Protein AF-A0A957RSV0-F1 (afdb_monomer)

Mean predicted aligned error: 3.85 Å

Foldseek 3Di:
DDDQDDQPAADDLVCLVVPQPPSVVVCVVVVDQKDKDKDADCVRRYPVVSNVVSQLVQFFWQDWWAFPRIIITMTGSDFKDLDDDDDDPQKDQDQDDQAVQKTWGIKGWPQQEDAQAQPRTPVRGDKIKMKTKMFRQDADQFFKDKWKFWADPVGTFWTWDDDCRWDCNVVTPNPDDHSMIGIGMIMITGDSPDDFDKTWMWIFIATPVRHTTGDTDTGGIHTHD

Secondary structure (DSSP, 8-state):
---PPP--S---TTHIIIIIHHHHHHHHHTT-SEEEEEE---TTTSTT-HHHHHHHHHS-EEEEE-BTT-EEEEEES--EESSPPPPPTTEEEEEEEEETTEEEEEEEES--EE-S--TTBSSSS-EEEEEEEEEE-S---S--EEEEEEEETTEEEEEEPP-TTBHHHHS-GGGPPTT-EEEEEEEEEEPTTPPSEEEEEEEEEE-TTS-EEEEEEEEEEEEE-

Structure (mmCIF, N/CA/C/O backbone):
data_AF-A0A957RSV0-F1
#
_entry.id   AF-A0A957RSV0-F1
#
loop_
_atom_site.group_PDB
_atom_site.id
_atom_site.type_symbol
_atom_site.label_atom_id
_atom_site.label_alt_id
_atom_site.label_comp_id
_atom_site.label_asym_id
_atom_site.label_entity_id
_atom_site.label_seq_id
_atom_site.pdbx_PDB_ins_code
_atom_site.Cartn_x
_atom_site.Cartn_y
_atom_site.Cartn_z
_atom_site.occupancy
_atom_site.B_iso_or_equiv
_atom_site.auth_seq_id
_atom_site.auth_comp_id
_atom_site.auth_asym_id
_atom_site.auth_atom_id
_atom_site.pdbx_PDB_model_num
ATOM 1 N N . THR A 1 1 ? 14.470 -22.653 -10.093 1.00 54.06 1 THR A N 1
ATOM 2 C CA . THR A 1 1 ? 14.002 -21.257 -10.150 1.00 54.06 1 THR A CA 1
ATOM 3 C C . THR A 1 1 ? 14.235 -20.742 -11.546 1.00 54.06 1 THR A C 1
ATOM 5 O O . THR A 1 1 ? 15.359 -20.906 -12.015 1.00 54.06 1 THR A O 1
ATOM 8 N N . PRO A 1 2 ? 13.217 -20.226 -12.246 1.00 63.44 2 PRO A N 1
ATOM 9 C CA . PRO A 1 2 ? 13.448 -19.580 -13.530 1.00 63.44 2 PRO A CA 1
ATOM 10 C C . PRO A 1 2 ? 14.375 -18.371 -13.332 1.00 63.44 2 PRO A C 1
ATOM 12 O O . PRO A 1 2 ? 14.223 -17.613 -12.376 1.00 63.44 2 PRO A O 1
ATOM 15 N N . LEU A 1 3 ? 15.386 -18.253 -14.191 1.00 64.19 3 LEU A N 1
ATOM 16 C CA . LEU A 1 3 ? 16.264 -17.089 -14.257 1.00 64.19 3 LEU A CA 1
ATOM 17 C C . LEU A 1 3 ? 15.720 -16.183 -15.362 1.00 64.19 3 LEU A C 1
ATOM 19 O O . LEU A 1 3 ? 15.717 -16.582 -16.526 1.00 64.19 3 LEU A O 1
ATOM 23 N N . TYR A 1 4 ? 15.273 -14.984 -15.002 1.00 75.06 4 TYR A N 1
ATOM 24 C CA . TYR A 1 4 ? 14.870 -13.961 -15.965 1.00 75.06 4 TYR A CA 1
ATOM 25 C C . TYR A 1 4 ? 16.051 -13.018 -16.177 1.00 75.06 4 TYR A C 1
ATOM 27 O O . TYR A 1 4 ? 16.603 -12.481 -15.216 1.00 75.06 4 TYR A O 1
ATOM 35 N N . PHE A 1 5 ? 16.497 -12.886 -17.425 1.00 66.19 5 PHE A N 1
ATOM 36 C CA . PHE A 1 5 ? 17.656 -12.061 -17.754 1.00 66.19 5 PHE A CA 1
ATOM 37 C C . PHE A 1 5 ? 17.308 -10.566 -17.684 1.00 66.19 5 PHE A C 1
ATOM 39 O O . PHE A 1 5 ? 16.191 -10.189 -18.040 1.00 66.19 5 PHE A O 1
ATOM 46 N N . PRO A 1 6 ? 18.251 -9.715 -17.239 1.00 71.25 6 PRO A N 1
ATOM 47 C CA . PRO A 1 6 ? 18.052 -8.272 -17.192 1.00 71.25 6 PRO A CA 1
ATOM 48 C C . PRO A 1 6 ? 18.008 -7.660 -18.599 1.00 71.25 6 PRO A C 1
ATOM 50 O O . PRO A 1 6 ? 18.424 -8.278 -19.582 1.00 71.25 6 PRO A O 1
ATOM 53 N N . PHE A 1 7 ? 17.564 -6.407 -18.678 1.00 79.38 7 PHE A N 1
ATOM 54 C CA . PHE A 1 7 ? 17.580 -5.618 -19.909 1.00 79.38 7 PHE A CA 1
ATOM 55 C C . PHE A 1 7 ? 19.035 -5.328 -20.313 1.00 79.38 7 PHE A C 1
ATOM 57 O O . PHE A 1 7 ? 19.768 -4.651 -19.598 1.00 79.38 7 PHE A O 1
ATOM 64 N N . GLY A 1 8 ? 19.486 -5.921 -21.421 1.00 70.12 8 GLY A N 1
ATOM 65 C CA . GLY A 1 8 ? 20.904 -5.954 -21.808 1.00 70.12 8 GLY A CA 1
ATOM 66 C C . GLY A 1 8 ? 21.435 -4.705 -22.524 1.00 70.12 8 GLY A C 1
ATOM 67 O O . GLY A 1 8 ? 22.588 -4.716 -22.952 1.00 70.12 8 GLY A O 1
ATOM 68 N N . GLY A 1 9 ? 20.623 -3.659 -22.691 1.00 83.94 9 GLY A N 1
ATOM 69 C CA . GLY A 1 9 ? 20.978 -2.437 -23.417 1.00 83.94 9 GLY A CA 1
ATOM 70 C C . GLY A 1 9 ? 20.081 -1.256 -23.046 1.00 83.94 9 GLY A C 1
ATOM 71 O O . GLY A 1 9 ? 19.199 -1.393 -22.200 1.00 83.94 9 GLY A O 1
ATOM 72 N N . THR A 1 10 ? 20.323 -0.104 -23.677 1.00 91.94 10 THR A N 1
ATOM 73 C CA . THR A 1 10 ? 19.486 1.094 -23.519 1.00 91.94 10 THR A CA 1
ATOM 74 C C . THR A 1 10 ? 18.059 0.806 -23.979 1.00 91.94 10 THR A C 1
ATOM 76 O O . THR A 1 10 ? 17.872 0.279 -25.073 1.00 91.94 10 THR A O 1
ATOM 79 N N . LEU A 1 11 ? 17.076 1.177 -23.163 1.00 93.38 11 LEU A N 1
ATOM 80 C CA . LEU A 1 11 ? 15.659 0.991 -23.447 1.00 93.38 11 LEU A CA 1
ATOM 81 C C . LEU A 1 11 ? 15.064 2.223 -24.128 1.00 93.38 11 LEU A C 1
ATOM 83 O O . LEU A 1 11 ? 15.250 3.355 -23.674 1.00 93.38 11 LEU A O 1
ATOM 87 N N . GLN A 1 12 ? 14.316 1.984 -25.200 1.00 94.62 12 GLN A N 1
ATOM 88 C CA . GLN A 1 12 ? 13.460 2.964 -25.858 1.00 94.62 12 GLN A CA 1
ATOM 89 C C . GLN A 1 12 ? 11.980 2.656 -25.578 1.00 94.62 12 GLN A C 1
ATOM 91 O O . GLN A 1 12 ? 11.636 1.517 -25.254 1.00 94.62 12 GLN A O 1
ATOM 96 N N . PRO A 1 13 ? 11.070 3.641 -25.686 1.00 94.81 13 PRO A N 1
ATOM 97 C CA . PRO A 1 13 ? 9.645 3.424 -25.430 1.00 94.81 13 PRO A CA 1
ATOM 98 C C . PRO A 1 13 ? 9.026 2.259 -26.220 1.00 94.81 13 PRO A C 1
ATOM 100 O O . PRO A 1 13 ? 8.177 1.542 -25.693 1.00 94.81 13 PRO A O 1
ATOM 103 N N . GLU A 1 14 ? 9.458 2.038 -27.462 1.00 95.19 14 GLU A N 1
ATOM 104 C CA . GLU A 1 14 ? 9.008 0.933 -28.314 1.00 95.19 14 GLU A CA 1
ATOM 105 C C . GLU A 1 14 ? 9.413 -0.461 -27.807 1.00 95.19 14 GLU A C 1
ATOM 107 O O . GLU A 1 14 ? 8.774 -1.448 -28.174 1.00 95.19 14 GLU A O 1
ATOM 112 N N . ASP A 1 15 ? 10.417 -0.555 -26.931 1.00 93.69 15 ASP A N 1
ATOM 113 C CA . ASP A 1 15 ? 10.916 -1.823 -26.3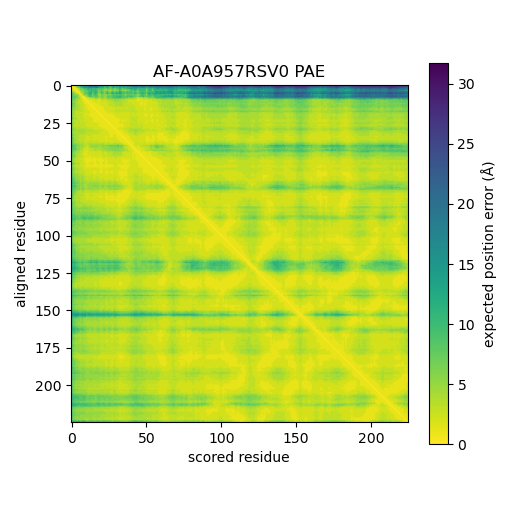91 1.00 93.69 15 ASP A CA 1
ATOM 114 C C . ASP A 1 15 ? 10.015 -2.401 -25.288 1.00 93.69 15 ASP A C 1
ATOM 116 O O . ASP A 1 15 ? 10.224 -3.536 -24.847 1.00 93.69 15 ASP A O 1
ATOM 120 N N . ALA A 1 16 ? 9.012 -1.648 -24.823 1.00 93.81 16 ALA A N 1
ATOM 121 C CA . ALA A 1 16 ? 8.187 -2.023 -23.677 1.00 93.81 16 ALA A CA 1
ATOM 122 C C . ALA A 1 16 ? 7.555 -3.421 -23.836 1.00 93.81 16 AL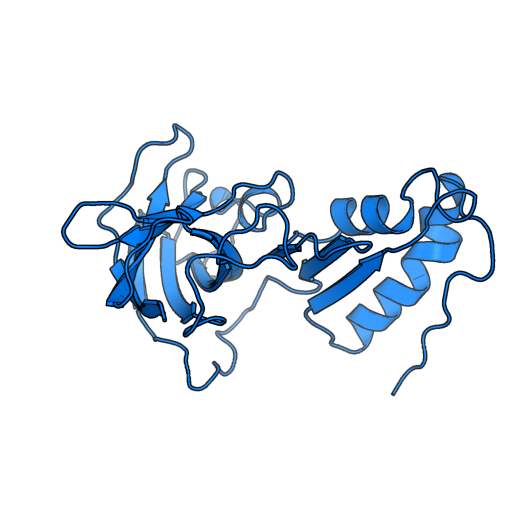A A C 1
ATOM 124 O O . ALA A 1 16 ? 7.691 -4.281 -22.965 1.00 93.81 16 ALA A O 1
ATOM 125 N N . GLU A 1 17 ? 6.939 -3.697 -24.984 1.00 94.75 17 GLU A N 1
ATOM 126 C CA . GLU A 1 17 ? 6.251 -4.973 -25.212 1.00 94.75 17 GLU A CA 1
ATOM 127 C C . GLU A 1 17 ? 7.201 -6.112 -25.599 1.00 94.75 17 GLU A C 1
ATOM 129 O O . GLU A 1 17 ? 7.007 -7.258 -25.199 1.00 94.75 17 GLU A O 1
ATOM 134 N N . SER A 1 18 ? 8.250 -5.829 -26.376 1.00 92.19 18 SER A N 1
ATOM 135 C CA . SER A 1 18 ? 9.152 -6.872 -26.881 1.00 92.19 18 SER A CA 1
ATOM 136 C C . SER A 1 18 ? 10.280 -7.242 -25.921 1.00 92.19 18 SER A C 1
ATOM 138 O O . SER A 1 18 ? 10.817 -8.344 -26.023 1.00 92.19 18 SER A O 1
ATOM 140 N N . VAL A 1 19 ? 10.660 -6.339 -25.013 1.00 91.69 19 VAL A N 1
ATOM 141 C CA . VAL A 1 19 ? 11.825 -6.497 -24.126 1.00 91.69 19 VAL A CA 1
ATOM 142 C C . VAL A 1 19 ? 11.423 -6.484 -22.654 1.00 91.69 19 VAL A C 1
ATOM 144 O O . VAL A 1 19 ? 11.893 -7.335 -21.898 1.00 91.69 19 VAL A O 1
ATOM 147 N N . VAL A 1 20 ? 10.555 -5.556 -22.235 1.00 93.19 20 VAL A N 1
ATOM 148 C CA . VAL A 1 20 ? 10.195 -5.388 -20.815 1.00 93.19 20 VAL A CA 1
ATOM 149 C C . VAL A 1 20 ? 9.129 -6.387 -20.368 1.00 93.19 20 VAL A C 1
ATOM 151 O O . VAL A 1 20 ? 9.299 -7.035 -19.333 1.00 93.19 20 VAL A O 1
ATOM 154 N N . ALA A 1 21 ? 8.063 -6.559 -21.151 1.00 94.25 21 ALA A N 1
ATOM 155 C CA . ALA A 1 21 ? 6.946 -7.429 -20.790 1.00 94.25 21 ALA A CA 1
ATOM 156 C C . ALA A 1 21 ? 7.336 -8.909 -20.566 1.00 94.25 21 ALA A C 1
ATOM 158 O O . ALA A 1 21 ? 6.958 -9.459 -19.527 1.00 94.25 21 ALA A O 1
ATOM 159 N N . PRO A 1 22 ? 8.111 -9.582 -21.450 1.00 93.44 22 PRO A N 1
ATOM 160 C CA . PRO A 1 22 ? 8.342 -11.025 -21.342 1.00 93.44 22 PRO A CA 1
ATOM 161 C C . PRO A 1 22 ? 8.955 -11.505 -20.012 1.00 93.44 22 PRO A C 1
ATOM 163 O O . PRO A 1 22 ? 8.418 -12.456 -19.437 1.00 93.44 22 PRO A O 1
ATOM 166 N N . PRO A 1 23 ? 10.033 -10.896 -19.468 1.00 93.19 23 PRO A N 1
ATOM 167 C CA . PRO A 1 23 ? 10.567 -11.331 -18.180 1.00 93.19 23 PRO A CA 1
ATOM 168 C C . PRO A 1 23 ? 9.589 -11.086 -17.024 1.00 93.19 23 PRO A C 1
ATOM 170 O O . PRO A 1 23 ? 9.505 -11.924 -16.130 1.00 93.19 23 PRO A O 1
ATOM 173 N N . ILE A 1 24 ? 8.819 -9.992 -17.039 1.00 94.31 24 ILE A N 1
ATOM 174 C CA . ILE A 1 24 ? 7.859 -9.688 -15.966 1.00 94.31 24 ILE A CA 1
ATOM 175 C C . ILE A 1 24 ? 6.681 -10.666 -15.989 1.00 94.31 24 ILE A C 1
ATOM 177 O O . ILE A 1 24 ? 6.315 -11.204 -14.944 1.00 94.31 24 ILE A O 1
ATOM 181 N N . LEU A 1 25 ? 6.124 -10.939 -17.172 1.00 94.06 25 LEU A N 1
ATOM 182 C CA . LEU A 1 25 ? 5.054 -11.925 -17.334 1.00 94.06 25 LEU A CA 1
ATOM 183 C C . LEU A 1 25 ? 5.523 -13.312 -16.900 1.00 94.06 25 LEU A C 1
ATOM 185 O O . LEU A 1 25 ? 4.826 -13.991 -16.152 1.00 94.06 25 LEU A O 1
ATOM 189 N N . GLY A 1 26 ? 6.751 -13.688 -17.260 1.00 93.12 26 GLY A N 1
ATOM 190 C CA . GLY A 1 26 ? 7.352 -14.919 -16.773 1.00 93.12 26 GLY A CA 1
ATOM 191 C C . GLY A 1 26 ? 7.441 -14.970 -15.242 1.00 93.12 26 GLY A C 1
ATOM 192 O O . GLY A 1 26 ? 7.111 -16.001 -14.655 1.00 93.12 26 GLY A O 1
ATOM 193 N N . ILE A 1 27 ? 7.852 -13.883 -14.576 1.00 93.31 27 ILE A N 1
ATOM 194 C CA . ILE A 1 27 ? 7.888 -13.803 -13.102 1.00 93.31 27 ILE A CA 1
ATOM 195 C C . ILE A 1 27 ? 6.485 -14.007 -12.516 1.00 93.31 27 ILE A C 1
ATOM 197 O O . ILE A 1 27 ? 6.330 -14.792 -11.578 1.00 93.31 27 ILE A O 1
ATOM 201 N N . GLN A 1 28 ? 5.462 -13.364 -13.080 1.00 94.19 28 GLN A N 1
ATOM 202 C CA . GLN A 1 28 ? 4.074 -13.550 -12.651 1.00 94.19 28 GLN A CA 1
ATOM 203 C C . GLN A 1 28 ? 3.619 -15.007 -12.827 1.00 94.19 28 GLN A C 1
ATOM 205 O O . GLN A 1 28 ? 3.056 -15.590 -11.902 1.00 94.19 28 GLN A O 1
ATOM 210 N N . GLU A 1 29 ? 3.907 -15.626 -13.974 1.00 94.00 29 GLU A N 1
ATOM 211 C CA . GLU A 1 29 ? 3.585 -17.034 -14.254 1.00 94.00 29 GLU A CA 1
ATOM 212 C C . GLU A 1 29 ? 4.267 -18.006 -13.281 1.00 94.00 29 GLU A C 1
ATOM 214 O O . GLU A 1 29 ? 3.740 -19.084 -13.005 1.00 94.00 29 GLU A O 1
ATOM 219 N N . SER A 1 30 ? 5.412 -17.621 -12.707 1.00 93.31 30 SER A N 1
ATOM 220 C CA . SER A 1 30 ? 6.090 -18.403 -11.664 1.00 93.31 30 SER A CA 1
ATOM 221 C C . SER A 1 30 ? 5.380 -18.376 -10.301 1.00 93.31 30 SER A C 1
ATOM 223 O O . SER A 1 30 ? 5.786 -19.097 -9.389 1.00 93.31 30 SER A O 1
ATOM 225 N N . GLY A 1 31 ? 4.315 -17.577 -10.163 1.00 93.12 31 GLY A N 1
ATOM 226 C CA . GLY A 1 31 ? 3.518 -17.441 -8.944 1.00 93.12 31 GLY A CA 1
ATOM 227 C C . GLY A 1 31 ? 3.983 -16.326 -8.007 1.00 93.12 31 GLY A C 1
ATOM 228 O O . GLY A 1 31 ? 3.542 -16.276 -6.861 1.00 93.12 31 GLY A O 1
ATOM 229 N N . ALA A 1 32 ? 4.873 -15.435 -8.456 1.00 94.56 32 ALA A N 1
ATOM 230 C CA . ALA A 1 32 ? 5.256 -14.272 -7.666 1.00 94.56 32 ALA A CA 1
ATOM 231 C C . ALA A 1 32 ? 4.068 -13.307 -7.530 1.00 94.56 32 ALA A C 1
ATOM 233 O O . ALA A 1 32 ? 3.483 -12.887 -8.523 1.00 94.56 32 ALA A O 1
ATOM 234 N N . GLU A 1 33 ? 3.726 -12.926 -6.299 1.00 95.62 33 GLU A N 1
ATOM 235 C CA . GLU A 1 33 ? 2.608 -12.005 -6.039 1.00 95.62 33 GLU A CA 1
ATOM 236 C C . GLU A 1 33 ? 3.046 -10.539 -5.925 1.00 95.62 33 GLU A C 1
ATOM 238 O O . GLU A 1 33 ? 2.221 -9.626 -6.005 1.00 95.62 33 GLU A O 1
ATOM 243 N N . THR A 1 34 ? 4.344 -10.311 -5.737 1.00 96.38 34 THR A N 1
ATOM 244 C CA . THR A 1 34 ? 4.940 -8.985 -5.586 1.00 96.38 34 THR A CA 1
ATOM 245 C C . THR A 1 34 ? 6.234 -8.915 -6.380 1.00 96.38 34 THR A C 1
ATOM 247 O O . THR A 1 34 ? 7.076 -9.808 -6.282 1.00 96.38 34 THR A O 1
ATOM 250 N N . LEU A 1 35 ? 6.402 -7.830 -7.133 1.00 96.81 35 LEU A N 1
ATOM 251 C CA . LEU A 1 35 ? 7.631 -7.494 -7.836 1.00 96.81 35 LEU A CA 1
ATOM 252 C C . LEU A 1 35 ? 8.213 -6.211 -7.250 1.00 96.81 35 LEU A C 1
ATOM 254 O O . LEU A 1 35 ? 7.524 -5.200 -7.147 1.00 96.81 35 LEU A O 1
ATOM 258 N N . TRP A 1 36 ? 9.493 -6.257 -6.892 1.00 96.25 36 TRP A N 1
ATOM 259 C CA . TRP A 1 36 ? 10.242 -5.096 -6.426 1.00 96.25 36 TRP A CA 1
ATOM 260 C C . TRP A 1 36 ? 11.118 -4.573 -7.555 1.00 96.25 36 TRP A C 1
ATOM 262 O O . TRP A 1 36 ? 12.021 -5.268 -8.023 1.00 96.25 36 TRP A O 1
ATOM 272 N N . LEU A 1 37 ? 10.859 -3.342 -7.982 1.00 95.50 37 LEU A N 1
ATOM 273 C CA . LEU A 1 37 ? 11.700 -2.625 -8.923 1.00 95.50 37 LEU A CA 1
ATOM 274 C C . LEU A 1 37 ? 12.687 -1.755 -8.140 1.00 95.50 37 LEU A C 1
ATOM 276 O O . LEU A 1 37 ? 12.284 -0.824 -7.446 1.00 95.50 37 LEU A O 1
ATOM 280 N N . VAL A 1 38 ? 13.979 -2.056 -8.273 1.00 94.06 38 VAL A N 1
ATOM 281 C CA . VAL A 1 38 ? 15.077 -1.250 -7.722 1.00 94.06 38 VAL A CA 1
ATOM 282 C C . VAL A 1 38 ? 15.732 -0.496 -8.869 1.00 94.06 38 VAL A C 1
ATOM 284 O O . VAL A 1 38 ? 16.244 -1.115 -9.800 1.00 94.06 38 VAL A O 1
ATOM 287 N N . GLN A 1 39 ? 15.734 0.831 -8.808 1.00 92.19 39 GLN A N 1
ATOM 288 C CA . GLN A 1 39 ? 16.310 1.680 -9.847 1.00 92.19 39 GLN A CA 1
ATOM 289 C C . GLN A 1 39 ? 17.438 2.536 -9.286 1.00 92.19 39 GLN A C 1
ATOM 291 O O . GLN A 1 39 ? 17.308 3.153 -8.231 1.00 92.19 39 GLN A O 1
ATOM 296 N N . SER A 1 40 ? 18.543 2.597 -10.021 1.00 91.81 40 SER A N 1
ATOM 297 C CA . SER A 1 40 ? 19.696 3.443 -9.724 1.00 91.81 40 SER A CA 1
ATOM 298 C C . SER A 1 40 ? 20.399 3.785 -11.034 1.00 91.81 40 SER A C 1
ATOM 300 O O . SER A 1 40 ? 20.456 2.926 -11.909 1.00 91.81 40 SER A O 1
ATOM 302 N N . HIS A 1 41 ? 20.934 5.005 -11.157 1.00 89.75 41 HIS A N 1
ATOM 303 C CA . HIS A 1 41 ? 21.743 5.444 -12.307 1.00 89.75 41 HIS A CA 1
ATOM 304 C C . HIS A 1 41 ? 21.109 5.117 -13.677 1.00 89.75 41 HIS A C 1
ATOM 306 O O . HIS A 1 41 ? 21.670 4.356 -14.460 1.00 89.75 41 HIS A O 1
ATOM 312 N N . LEU A 1 42 ? 19.919 5.661 -13.955 1.00 89.12 42 LEU A N 1
ATOM 313 C CA . LEU A 1 42 ? 19.177 5.343 -15.186 1.00 89.12 42 LEU A CA 1
ATOM 314 C C . LEU A 1 42 ? 19.631 6.131 -16.420 1.00 89.12 42 LEU A C 1
ATOM 316 O O . LEU A 1 42 ? 19.280 5.738 -17.530 1.00 89.12 42 LEU A O 1
ATOM 320 N N . ASP A 1 43 ? 20.390 7.210 -16.236 1.00 90.00 43 ASP A N 1
ATOM 321 C CA . ASP A 1 43 ? 20.805 8.101 -17.320 1.00 90.00 43 ASP A CA 1
ATOM 322 C C . ASP A 1 43 ? 21.577 7.334 -18.410 1.00 90.00 43 ASP A C 1
ATOM 324 O O . ASP A 1 43 ? 22.577 6.663 -18.140 1.00 90.00 43 ASP A O 1
ATOM 328 N N . GLY A 1 44 ? 21.101 7.423 -19.652 1.00 89.50 44 GLY A N 1
ATOM 329 C CA . GLY A 1 44 ? 21.639 6.715 -20.816 1.00 89.50 44 GLY A CA 1
ATOM 330 C C . GLY A 1 44 ? 21.277 5.224 -20.899 1.00 89.50 44 GLY A C 1
ATOM 331 O O . GLY A 1 44 ? 21.652 4.558 -21.869 1.00 89.50 44 GLY A O 1
ATOM 332 N N . VAL A 1 45 ? 20.547 4.690 -19.914 1.00 91.19 45 VAL A N 1
ATOM 333 C CA . VAL A 1 45 ? 20.101 3.286 -19.860 1.00 91.19 45 VAL A CA 1
ATOM 334 C C . VAL A 1 45 ? 18.584 3.179 -20.007 1.00 91.19 45 VAL A C 1
ATOM 336 O O . VAL A 1 45 ? 18.112 2.384 -20.811 1.00 91.19 45 VAL A O 1
ATOM 339 N N . ASP A 1 46 ? 17.817 3.973 -19.264 1.00 93.12 46 ASP A N 1
ATOM 340 C CA . ASP A 1 46 ? 16.350 3.976 -19.294 1.00 93.12 46 ASP A CA 1
ATOM 341 C C . ASP A 1 46 ? 15.811 5.398 -19.055 1.00 93.12 46 ASP A C 1
ATOM 343 O O . ASP A 1 46 ? 15.068 5.665 -18.105 1.00 93.12 46 ASP A O 1
ATOM 347 N N . ASP A 1 47 ? 16.220 6.337 -19.916 1.00 94.25 47 ASP A N 1
ATOM 348 C CA . ASP A 1 47 ? 15.864 7.764 -19.815 1.00 94.25 47 ASP A CA 1
ATOM 349 C C . ASP A 1 47 ? 14.343 7.983 -19.815 1.00 94.25 47 ASP A C 1
ATOM 351 O O . ASP A 1 47 ? 13.828 8.881 -19.148 1.00 94.25 47 ASP A O 1
ATOM 355 N N . SER A 1 48 ? 13.613 7.131 -20.541 1.00 95.19 48 SER A N 1
ATOM 356 C CA . SER A 1 48 ? 12.151 7.187 -20.649 1.00 95.19 48 SER A CA 1
ATOM 357 C C . SER A 1 48 ? 11.425 6.432 -19.533 1.00 95.19 48 SER A C 1
ATOM 359 O O . SER A 1 48 ? 10.195 6.383 -19.542 1.00 95.19 48 SER A O 1
ATOM 361 N N . ARG A 1 49 ? 12.153 5.850 -18.568 1.00 95.00 49 ARG A N 1
ATOM 362 C CA . ARG A 1 49 ? 11.592 5.047 -17.469 1.00 95.00 49 ARG A CA 1
ATOM 363 C C . ARG A 1 49 ? 10.675 3.927 -17.977 1.00 95.00 49 ARG A C 1
ATOM 365 O O . ARG A 1 49 ? 9.647 3.654 -17.359 1.00 95.00 49 ARG A O 1
ATOM 372 N N . VAL A 1 50 ? 11.022 3.291 -19.093 1.00 96.19 50 VAL A N 1
ATOM 373 C CA . VAL A 1 50 ? 10.213 2.299 -19.813 1.00 96.19 50 VAL A CA 1
ATOM 374 C C . VAL A 1 50 ? 9.793 1.161 -18.886 1.00 96.19 50 VAL A C 1
ATOM 376 O O . VAL A 1 50 ? 8.624 0.780 -18.879 1.00 96.19 50 VAL A O 1
ATOM 379 N N . VAL A 1 51 ? 10.701 0.668 -18.033 1.00 95.12 51 VAL A N 1
ATOM 380 C CA . VAL A 1 51 ? 10.402 -0.439 -17.107 1.00 95.12 51 VAL A CA 1
ATOM 381 C C . VAL A 1 51 ? 9.366 -0.032 -16.064 1.00 95.12 51 VAL A C 1
ATOM 383 O O . VAL A 1 51 ? 8.353 -0.706 -15.884 1.00 95.12 51 VAL A O 1
ATOM 386 N N . HIS A 1 52 ? 9.613 1.089 -15.382 1.00 95.38 52 HIS A N 1
ATOM 387 C CA . HIS A 1 52 ? 8.711 1.613 -14.358 1.00 95.38 52 HIS A CA 1
ATOM 388 C C . HIS A 1 52 ? 7.353 1.992 -14.962 1.00 95.38 52 HIS A C 1
ATOM 390 O O . HIS A 1 52 ? 6.308 1.688 -14.391 1.00 95.38 52 HIS A O 1
ATOM 396 N N . GLY A 1 53 ? 7.365 2.640 -16.128 1.00 95.94 53 GLY A N 1
ATOM 397 C CA . GLY A 1 53 ? 6.171 3.055 -16.853 1.00 95.94 53 GLY A CA 1
ATOM 398 C C . GLY A 1 53 ? 5.313 1.868 -17.275 1.00 95.94 53 GLY A C 1
ATOM 399 O O . GLY A 1 53 ? 4.106 1.892 -17.048 1.00 95.94 53 GLY A O 1
ATOM 400 N N . TRP A 1 54 ? 5.921 0.815 -17.826 1.00 97.19 54 TRP A N 1
ATOM 401 C CA . TRP A 1 54 ? 5.196 -0.401 -18.188 1.00 97.19 54 TRP A CA 1
ATOM 402 C C . TRP A 1 54 ? 4.626 -1.093 -16.945 1.00 97.19 54 TRP A C 1
ATOM 404 O O . TRP A 1 54 ? 3.437 -1.396 -16.914 1.00 97.19 54 TRP A O 1
ATOM 414 N N . LEU A 1 55 ? 5.412 -1.255 -15.874 1.00 97.50 55 LEU A N 1
ATOM 415 C CA . LEU A 1 55 ? 4.923 -1.838 -14.619 1.00 97.50 55 LEU A CA 1
ATOM 416 C C . LEU A 1 55 ? 3.742 -1.054 -14.029 1.00 97.50 55 LEU A C 1
ATOM 418 O O . LEU A 1 55 ? 2.726 -1.662 -13.706 1.00 97.50 55 LEU A O 1
ATOM 422 N N . GLY A 1 56 ? 3.822 0.278 -13.957 1.00 96.69 56 GLY A N 1
ATOM 423 C CA . GLY A 1 56 ? 2.736 1.123 -13.441 1.00 96.69 56 GLY A CA 1
ATOM 424 C C . GLY A 1 56 ? 1.473 1.126 -14.308 1.00 96.69 56 GLY A C 1
ATOM 425 O O . GLY A 1 56 ? 0.369 1.347 -13.807 1.00 96.69 56 GLY A O 1
ATOM 426 N N . GLN A 1 57 ? 1.603 0.829 -15.602 1.00 96.44 57 GLN A N 1
ATOM 427 C CA . GLN A 1 57 ? 0.462 0.645 -16.502 1.00 96.44 57 GLN A CA 1
ATOM 428 C C . GLN A 1 57 ? -0.219 -0.716 -16.346 1.00 96.44 57 GLN A C 1
ATOM 430 O O . GLN A 1 57 ? -1.379 -0.844 -16.735 1.00 96.44 57 GLN A O 1
ATOM 435 N N . HIS A 1 58 ? 0.444 -1.709 -15.751 1.00 97.38 58 HIS A N 1
ATOM 436 C CA . HIS A 1 58 ? -0.070 -3.077 -15.663 1.00 97.38 58 HIS A CA 1
ATOM 437 C C . HIS A 1 58 ? -0.452 -3.470 -14.234 1.00 97.38 58 HIS A C 1
ATOM 439 O O . HIS A 1 58 ? -1.532 -4.023 -14.019 1.00 97.38 58 HIS A O 1
ATOM 445 N N . TYR A 1 59 ? 0.332 -3.075 -13.235 1.00 98.06 59 TYR A N 1
ATOM 446 C CA . TYR A 1 59 ? 0.180 -3.517 -11.849 1.00 98.06 59 TYR A CA 1
ATOM 447 C C . TYR A 1 59 ? -0.012 -2.340 -10.895 1.00 98.06 59 TYR A C 1
ATOM 449 O O . TYR A 1 59 ? 0.568 -1.274 -11.106 1.00 98.06 59 TYR A O 1
ATOM 457 N N . PRO A 1 60 ? -0.824 -2.502 -9.837 1.00 98.00 60 PRO A N 1
ATOM 458 C CA . PRO A 1 60 ? -0.921 -1.479 -8.819 1.00 98.00 60 PRO A CA 1
ATOM 459 C C . PRO A 1 60 ? 0.351 -1.400 -7.975 1.00 98.00 60 PRO A C 1
ATOM 461 O O . PRO A 1 60 ? 1.008 -2.403 -7.682 1.00 98.00 60 PRO A O 1
ATOM 464 N N . VAL A 1 61 ? 0.672 -0.172 -7.590 1.00 97.75 61 VAL A N 1
ATOM 465 C CA . VAL A 1 61 ? 1.776 0.181 -6.706 1.00 97.75 61 VAL A CA 1
ATOM 466 C C . VAL A 1 61 ? 1.339 -0.057 -5.265 1.00 97.75 61 VAL A C 1
ATOM 468 O O . VAL A 1 61 ? 0.309 0.458 -4.834 1.00 97.75 61 VAL A O 1
ATOM 471 N N . ILE A 1 62 ? 2.141 -0.819 -4.528 1.00 97.31 62 ILE A N 1
ATOM 472 C CA . ILE A 1 62 ? 1.919 -1.143 -3.109 1.00 97.31 62 ILE A CA 1
ATOM 473 C C . ILE A 1 62 ? 2.823 -0.334 -2.176 1.00 97.31 62 ILE A C 1
ATOM 475 O O . ILE A 1 62 ? 2.468 -0.066 -1.033 1.00 97.31 62 ILE A O 1
ATOM 479 N N . THR A 1 63 ? 3.982 0.108 -2.665 1.00 96.56 63 THR A N 1
ATOM 480 C CA . THR A 1 63 ? 4.872 1.008 -1.928 1.00 96.56 63 THR A CA 1
ATOM 481 C C . THR A 1 63 ? 5.832 1.716 -2.873 1.00 96.56 63 THR A C 1
ATOM 483 O O . THR A 1 63 ? 6.201 1.182 -3.921 1.00 96.56 63 THR A O 1
ATOM 486 N N . GLU A 1 64 ? 6.252 2.911 -2.479 1.00 94.94 64 GLU A N 1
ATOM 487 C CA . GLU A 1 64 ? 7.359 3.644 -3.088 1.00 94.94 64 GLU A CA 1
ATOM 488 C C . GLU A 1 64 ? 8.232 4.187 -1.972 1.00 94.94 64 GLU A C 1
ATOM 490 O O . GLU A 1 64 ? 7.731 4.860 -1.069 1.00 94.94 64 GLU A O 1
ATOM 495 N N . GLN A 1 65 ? 9.522 3.891 -2.048 1.00 92.06 65 GLN A N 1
ATOM 496 C CA . GLN A 1 65 ? 10.525 4.308 -1.084 1.00 92.06 65 GLN A CA 1
ATOM 497 C C . GLN A 1 65 ? 11.713 4.916 -1.826 1.00 92.06 65 GLN A C 1
ATOM 499 O O . GLN A 1 65 ? 12.095 4.464 -2.910 1.00 92.06 65 GLN A O 1
ATOM 504 N N . TYR A 1 66 ? 12.330 5.922 -1.212 1.00 91.44 66 TYR A N 1
ATOM 505 C CA . TYR A 1 66 ? 13.428 6.679 -1.810 1.00 91.44 66 TYR A CA 1
ATOM 506 C C . TYR A 1 66 ? 14.679 6.647 -0.924 1.00 91.44 66 TYR A C 1
ATOM 508 O O . TYR A 1 66 ? 15.032 7.675 -0.334 1.00 91.44 66 TYR A O 1
ATOM 516 N N . PRO A 1 67 ? 15.350 5.488 -0.779 1.00 90.81 67 PRO A N 1
ATOM 517 C CA . PRO A 1 67 ? 16.635 5.453 -0.105 1.00 90.81 67 PRO A CA 1
ATOM 518 C C . PRO A 1 67 ? 17.700 6.257 -0.864 1.00 90.81 67 PRO A C 1
ATOM 520 O O . PRO A 1 67 ? 17.624 6.433 -2.080 1.00 90.81 67 PRO A O 1
ATOM 523 N N . THR A 1 68 ? 18.744 6.716 -0.176 1.00 88.31 68 THR A N 1
ATOM 524 C CA . THR A 1 68 ? 19.810 7.515 -0.806 1.00 88.31 68 THR A CA 1
ATOM 525 C C . THR A 1 68 ? 20.396 6.839 -2.055 1.00 88.31 68 THR A C 1
ATOM 527 O O . THR A 1 68 ? 21.046 5.798 -1.974 1.00 88.31 68 THR A O 1
ATOM 530 N N . GLY A 1 69 ? 20.204 7.473 -3.217 1.00 88.25 69 GLY A N 1
ATOM 531 C CA . GLY A 1 69 ? 20.759 7.041 -4.507 1.00 88.25 69 GLY A CA 1
ATOM 532 C C . GLY A 1 69 ? 19.973 5.944 -5.236 1.00 88.25 69 GLY A C 1
ATOM 533 O O . GLY A 1 69 ? 20.411 5.507 -6.307 1.00 88.25 69 GLY A O 1
ATOM 534 N N . ILE A 1 70 ? 18.833 5.502 -4.695 1.00 92.44 70 ILE A N 1
ATOM 535 C CA . ILE A 1 70 ? 17.977 4.486 -5.316 1.00 92.44 70 ILE A CA 1
ATOM 536 C C . ILE A 1 70 ? 16.489 4.838 -5.196 1.00 92.44 70 ILE A C 1
ATOM 538 O O . ILE A 1 70 ? 16.055 5.498 -4.259 1.00 92.44 70 ILE A O 1
ATOM 542 N N . GLN A 1 71 ? 15.693 4.356 -6.143 1.00 93.00 71 GLN A N 1
ATOM 543 C CA . GLN A 1 71 ? 14.236 4.329 -6.046 1.00 93.00 71 GLN A CA 1
ATOM 544 C C . GLN A 1 71 ? 13.793 2.874 -5.928 1.00 93.00 71 GLN A C 1
ATOM 546 O O . GLN A 1 71 ? 14.241 2.025 -6.703 1.00 93.00 71 GLN A O 1
ATOM 551 N N . LEU A 1 72 ? 12.927 2.592 -4.960 1.00 95.00 72 LEU A N 1
ATOM 552 C CA . LEU A 1 72 ? 12.326 1.284 -4.757 1.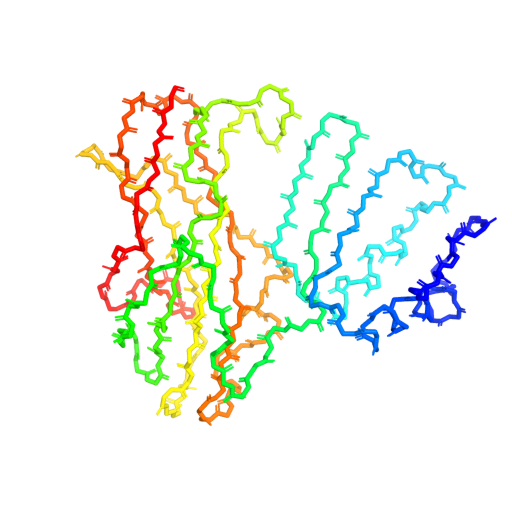00 95.00 72 LEU A CA 1
ATOM 553 C C . LEU A 1 72 ? 10.814 1.402 -4.951 1.00 95.00 72 LEU A C 1
ATOM 555 O O . LEU A 1 72 ? 10.160 2.131 -4.210 1.00 95.00 72 LEU A O 1
ATOM 559 N N . THR A 1 73 ? 10.265 0.651 -5.901 1.00 97.00 73 THR A N 1
ATOM 560 C CA . THR A 1 73 ? 8.816 0.568 -6.120 1.00 97.00 73 THR A CA 1
ATOM 561 C C . THR A 1 73 ? 8.366 -0.881 -6.001 1.00 97.00 73 THR A C 1
ATOM 563 O O . THR A 1 73 ? 8.900 -1.765 -6.674 1.00 97.00 73 THR A O 1
ATOM 566 N N . GLY A 1 74 ? 7.385 -1.136 -5.141 1.00 97.62 74 GLY A N 1
ATOM 567 C CA . GLY A 1 74 ? 6.708 -2.424 -5.052 1.00 97.62 74 GLY A CA 1
ATOM 568 C C . GLY A 1 74 ? 5.462 -2.434 -5.934 1.00 97.62 74 GLY A C 1
ATOM 569 O O . GLY A 1 74 ? 4.627 -1.535 -5.833 1.00 97.62 74 GLY A O 1
ATOM 570 N N . PHE A 1 75 ? 5.310 -3.473 -6.751 1.00 98.31 75 PHE A N 1
ATOM 571 C CA . PHE A 1 75 ? 4.128 -3.725 -7.575 1.00 98.31 75 PHE A CA 1
ATOM 572 C C . PHE A 1 75 ? 3.452 -5.029 -7.155 1.00 98.31 75 PHE A C 1
ATOM 574 O O . PHE A 1 75 ? 4.120 -6.053 -6.987 1.00 98.31 75 PHE A O 1
ATOM 581 N N . ALA A 1 76 ? 2.125 -5.025 -7.028 1.00 98.06 76 ALA A N 1
ATOM 582 C CA . ALA A 1 76 ? 1.366 -6.252 -6.818 1.00 98.06 76 ALA A CA 1
ATOM 583 C C . ALA A 1 76 ? 1.091 -6.941 -8.161 1.00 98.06 76 ALA A C 1
ATOM 585 O O . ALA A 1 76 ? 0.210 -6.531 -8.911 1.00 98.06 76 ALA A O 1
ATOM 586 N N . LEU A 1 77 ? 1.817 -8.025 -8.442 1.00 97.81 77 LEU A N 1
ATOM 587 C CA . LEU A 1 77 ? 1.534 -8.889 -9.596 1.00 97.81 77 LEU A CA 1
ATOM 588 C 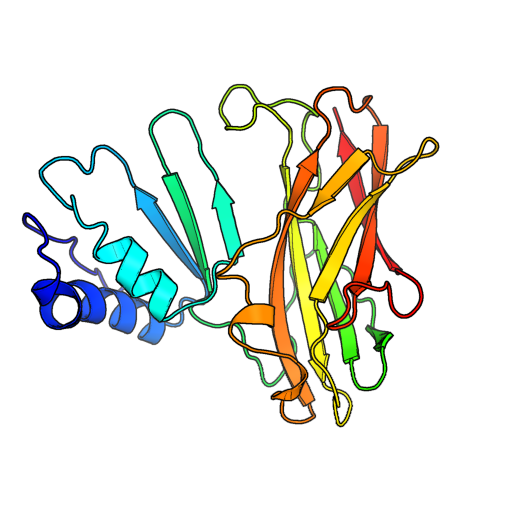C . LEU A 1 77 ? 0.214 -9.650 -9.426 1.00 97.81 77 LEU A C 1
ATOM 590 O O . LEU A 1 77 ? -0.434 -10.030 -10.399 1.00 97.81 77 LEU A O 1
ATOM 594 N N . ARG A 1 78 ? -0.197 -9.846 -8.170 1.00 97.38 78 ARG A N 1
ATOM 595 C CA . ARG A 1 78 ? -1.514 -10.341 -7.794 1.00 97.38 78 ARG A CA 1
ATOM 596 C C . ARG A 1 78 ? -2.046 -9.523 -6.627 1.00 97.38 78 ARG A C 1
ATOM 598 O O . ARG A 1 78 ? -1.402 -9.437 -5.586 1.00 97.38 78 ARG A O 1
ATOM 605 N N . HIS A 1 79 ? -3.243 -8.971 -6.788 1.00 97.62 79 HIS A N 1
ATOM 606 C CA . HIS A 1 79 ? -3.970 -8.287 -5.715 1.00 97.62 79 HIS A CA 1
ATOM 607 C C . HIS A 1 79 ? -5.379 -8.846 -5.486 1.00 97.62 79 HIS A C 1
ATOM 609 O O . HIS A 1 79 ? -5.941 -8.591 -4.430 1.00 97.62 79 HIS A O 1
ATOM 615 N N . ARG A 1 80 ? -5.941 -9.642 -6.411 1.00 97.19 80 ARG A N 1
ATOM 616 C CA . ARG A 1 80 ? -7.244 -10.318 -6.247 1.00 97.19 80 ARG A CA 1
ATOM 617 C C . ARG A 1 80 ? -7.105 -11.781 -5.819 1.00 97.19 80 ARG A C 1
ATOM 619 O O . ARG A 1 80 ? -6.250 -12.523 -6.318 1.00 97.19 80 ARG A O 1
ATOM 626 N N . TYR A 1 81 ? -7.999 -12.195 -4.928 1.00 97.81 81 TYR A N 1
ATOM 627 C CA . TYR A 1 81 ? -8.025 -13.517 -4.315 1.00 97.81 81 TYR A CA 1
ATOM 628 C C . TYR A 1 81 ? -9.468 -14.023 -4.171 1.00 97.81 81 TYR A C 1
ATOM 630 O O . TYR A 1 81 ? -10.373 -13.259 -3.838 1.00 97.81 81 TYR A O 1
ATOM 638 N N . ASP A 1 82 ? -9.661 -15.328 -4.380 1.00 94.38 82 ASP A N 1
ATOM 639 C CA . ASP A 1 82 ? -10.954 -16.006 -4.174 1.00 94.38 82 ASP A CA 1
ATOM 640 C C . ASP A 1 82 ? -11.169 -16.422 -2.710 1.00 94.38 82 ASP A C 1
ATOM 642 O O . ASP A 1 82 ? -12.290 -16.658 -2.267 1.00 94.38 82 ASP A O 1
ATOM 646 N N . ALA A 1 83 ? -10.076 -16.535 -1.953 1.00 96.25 83 ALA A N 1
ATOM 647 C CA . ALA A 1 83 ? -10.062 -16.855 -0.535 1.00 96.25 83 ALA A CA 1
ATOM 648 C C . ALA A 1 83 ? -8.912 -16.105 0.141 1.00 96.25 83 ALA A C 1
ATOM 650 O O . ALA A 1 83 ? -7.875 -15.862 -0.481 1.00 96.25 83 ALA A O 1
ATOM 651 N N . LEU A 1 84 ? -9.097 -15.754 1.415 1.00 97.06 84 LEU A N 1
ATOM 652 C CA . LEU A 1 84 ? -8.056 -15.110 2.208 1.00 97.06 84 LEU A CA 1
ATOM 653 C C . LEU A 1 84 ? -6.862 -16.075 2.307 1.00 97.06 84 LEU A C 1
ATOM 655 O O . LEU A 1 84 ? -7.060 -17.214 2.744 1.00 97.06 84 LEU A O 1
ATOM 659 N N . PRO A 1 85 ? -5.653 -15.676 1.877 1.00 96.00 85 PRO A N 1
ATOM 660 C CA . PRO A 1 85 ? -4.491 -16.543 1.987 1.00 96.00 85 PRO A CA 1
ATOM 661 C C . PRO A 1 85 ? -4.078 -16.718 3.449 1.00 96.00 85 PRO A C 1
ATOM 663 O O . PRO A 1 85 ? -4.561 -16.025 4.348 1.00 96.00 85 PRO A O 1
ATOM 666 N N . GLU A 1 86 ? -3.156 -17.649 3.686 1.00 95.56 86 GLU A N 1
ATOM 667 C CA . GLU A 1 86 ? -2.509 -17.768 4.988 1.00 95.56 86 GLU A CA 1
ATOM 668 C C . GLU A 1 86 ? -1.817 -16.445 5.335 1.00 95.56 86 GLU A C 1
ATOM 670 O O . GLU A 1 86 ? -1.011 -15.921 4.563 1.00 95.56 86 GLU A O 1
ATOM 675 N N . LEU A 1 87 ? -2.182 -15.884 6.485 1.00 95.81 87 LEU A N 1
ATOM 676 C CA . LEU A 1 87 ? -1.669 -14.599 6.931 1.00 95.81 87 LEU A CA 1
ATOM 677 C C . LEU A 1 87 ? -0.379 -14.773 7.734 1.00 95.81 87 LEU A C 1
ATOM 679 O O . LEU A 1 87 ? -0.184 -15.777 8.421 1.00 95.81 87 LEU A O 1
ATOM 683 N N . GLY A 1 88 ? 0.480 -13.754 7.692 1.00 91.06 88 GLY A N 1
ATOM 684 C CA . GLY A 1 88 ? 1.656 -13.687 8.551 1.00 91.06 88 GLY A CA 1
ATOM 685 C C . GLY A 1 88 ? 1.279 -13.669 10.035 1.00 91.06 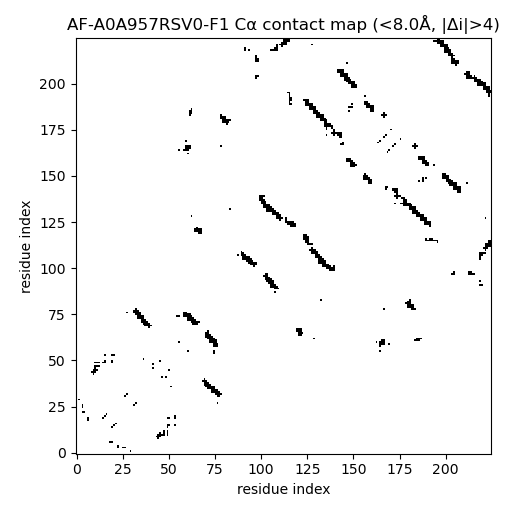88 GLY A C 1
ATOM 686 O O . GLY A 1 88 ? 0.208 -13.206 10.423 1.00 91.06 88 GLY A O 1
ATOM 687 N N . ALA A 1 89 ? 2.188 -14.133 10.896 1.00 91.25 89 ALA A N 1
ATOM 688 C CA . ALA A 1 89 ? 1.957 -14.202 12.343 1.00 91.25 89 ALA A CA 1
ATOM 689 C C . ALA A 1 89 ? 1.679 -12.832 13.003 1.00 91.25 89 ALA A C 1
ATOM 691 O O . ALA A 1 89 ? 1.155 -12.784 14.113 1.00 91.25 89 ALA A O 1
ATOM 692 N N . GLY A 1 90 ? 2.052 -11.731 12.340 1.00 92.12 90 GLY A N 1
ATOM 693 C CA . GLY A 1 90 ? 1.787 -10.360 12.784 1.00 92.12 90 GLY A CA 1
ATOM 694 C C . GLY A 1 90 ? 0.454 -9.781 12.300 1.00 92.12 90 GLY A C 1
ATOM 695 O O . GLY A 1 90 ? 0.151 -8.633 12.622 1.00 92.12 90 GLY A O 1
ATOM 696 N N . ALA A 1 91 ? -0.331 -10.533 11.525 1.00 97.12 91 ALA A N 1
ATOM 697 C CA . ALA A 1 91 ? -1.605 -10.068 11.001 1.00 97.12 91 ALA A CA 1
ATOM 698 C C . ALA A 1 91 ? -2.732 -10.184 12.039 1.00 97.12 91 ALA A C 1
ATOM 700 O O . ALA A 1 91 ? -2.889 -11.199 12.719 1.00 97.12 91 ALA A O 1
ATOM 701 N N . ALA A 1 92 ? -3.565 -9.152 12.112 1.00 97.62 92 ALA A N 1
ATOM 702 C CA . ALA A 1 92 ? -4.815 -9.142 12.849 1.00 97.62 92 ALA A CA 1
ATOM 703 C C . ALA A 1 92 ? -5.976 -9.512 11.916 1.00 97.62 92 ALA A C 1
ATOM 705 O O . ALA A 1 92 ? -6.214 -8.837 10.912 1.00 97.62 92 ALA A O 1
ATOM 706 N N . LEU A 1 93 ? -6.727 -10.557 12.270 1.00 97.88 93 LEU A N 1
ATOM 707 C CA . LEU A 1 93 ? -8.049 -10.820 11.698 1.00 97.88 93 LEU A CA 1
ATOM 708 C C . LEU A 1 93 ? -9.055 -9.878 12.362 1.00 97.88 93 LEU A C 1
ATOM 710 O O . LEU A 1 93 ? -9.202 -9.892 13.584 1.00 97.88 93 LEU A O 1
ATOM 714 N N . LEU A 1 94 ? -9.711 -9.048 11.556 1.00 97.62 94 LEU A N 1
ATOM 715 C CA . LEU A 1 94 ? -10.636 -8.018 12.023 1.00 97.62 94 LEU A CA 1
ATOM 716 C C . LEU A 1 94 ? -12.087 -8.409 11.734 1.00 97.62 94 LEU A C 1
ATOM 718 O O . LEU A 1 94 ? -12.912 -8.322 12.637 1.00 97.62 94 LEU A O 1
ATOM 722 N N . ASP A 1 95 ? -12.374 -8.867 10.510 1.00 97.62 95 ASP A N 1
ATOM 723 C CA . ASP A 1 95 ? -13.716 -9.259 10.047 1.00 97.62 95 ASP A CA 1
ATOM 724 C C . ASP A 1 95 ? -14.793 -8.197 10.367 1.00 97.62 95 ASP A C 1
ATOM 726 O O . ASP A 1 95 ? -15.818 -8.478 10.989 1.00 97.62 95 ASP A O 1
ATOM 730 N N . VAL A 1 96 ? -14.531 -6.938 9.978 1.00 98.19 96 VAL A N 1
ATOM 731 C CA . VAL A 1 96 ? -15.411 -5.791 10.271 1.00 98.19 96 VAL A CA 1
ATOM 732 C C . VAL A 1 96 ? -15.950 -5.145 9.000 1.00 98.19 96 VAL A C 1
ATOM 734 O O . VAL A 1 96 ? -15.193 -4.787 8.096 1.00 98.19 96 VAL A O 1
ATOM 737 N N . ASP A 1 97 ? -17.260 -4.913 8.973 1.00 98.12 97 ASP A N 1
ATOM 738 C CA . ASP A 1 97 ? -17.931 -4.115 7.945 1.00 98.12 97 ASP A CA 1
ATOM 739 C C . ASP A 1 97 ? -17.675 -2.626 8.210 1.00 98.12 97 ASP A C 1
ATOM 741 O O . ASP A 1 97 ? -18.132 -2.080 9.217 1.00 98.12 97 ASP A O 1
ATOM 745 N N . LEU A 1 98 ? -16.926 -1.964 7.323 1.00 97.00 98 LEU A N 1
ATOM 746 C CA . LEU A 1 98 ? -16.576 -0.543 7.470 1.00 97.00 98 LEU A CA 1
ATOM 747 C C . LEU A 1 98 ? -17.493 0.379 6.665 1.00 97.00 98 LEU A C 1
ATOM 749 O O . LEU A 1 98 ? -17.700 1.530 7.047 1.00 97.00 98 LEU A O 1
ATOM 753 N N . ALA A 1 99 ? -18.066 -0.122 5.573 1.00 96.62 99 ALA A N 1
ATOM 754 C CA . ALA A 1 99 ? -19.015 0.604 4.742 1.00 96.62 99 ALA A CA 1
ATOM 755 C C . ALA A 1 99 ? -19.998 -0.375 4.069 1.00 96.62 99 ALA A C 1
ATOM 757 O O . ALA A 1 99 ? -19.749 -1.583 4.061 1.00 96.62 99 ALA A O 1
ATOM 758 N N . PRO A 1 100 ? -21.126 0.103 3.508 1.00 96.12 100 PRO A N 1
ATOM 759 C CA . PRO A 1 100 ? -22.042 -0.740 2.744 1.00 96.12 100 PRO A CA 1
ATOM 760 C C . PRO A 1 100 ? -21.316 -1.589 1.691 1.00 96.12 100 PRO A C 1
ATOM 762 O O . PRO A 1 100 ? -20.606 -1.065 0.839 1.00 96.12 100 PRO A O 1
ATOM 765 N N . GLY A 1 101 ? -21.473 -2.911 1.785 1.00 97.00 101 GLY A N 1
ATOM 766 C CA . GLY A 1 101 ? -20.856 -3.863 0.858 1.00 97.00 101 GLY A CA 1
ATOM 767 C C . GLY A 1 101 ? -19.351 -4.088 1.051 1.00 97.00 101 GLY A C 1
ATOM 768 O O . GLY A 1 101 ? -18.812 -4.979 0.401 1.00 97.00 101 GLY A O 1
ATOM 769 N N . MET A 1 102 ? -18.687 -3.357 1.954 1.00 97.69 102 MET A N 1
ATOM 770 C CA . MET A 1 102 ? -17.230 -3.335 2.095 1.00 97.69 102 MET A CA 1
ATOM 771 C C . MET A 1 102 ? -16.778 -3.774 3.493 1.00 97.69 102 MET A C 1
ATOM 773 O O . MET A 1 102 ? -17.082 -3.134 4.507 1.00 97.69 102 MET A O 1
ATOM 777 N N . ARG A 1 103 ? -15.986 -4.847 3.533 1.00 98.44 103 ARG A N 1
ATOM 778 C CA . ARG A 1 103 ? -15.442 -5.449 4.754 1.00 98.44 103 ARG A CA 1
ATOM 779 C C . ARG A 1 103 ? -13.922 -5.388 4.779 1.00 98.44 103 ARG A C 1
ATOM 781 O O . ARG A 1 103 ? -13.275 -5.664 3.773 1.00 98.44 103 ARG A O 1
ATOM 788 N N . LEU A 1 104 ? -13.354 -5.098 5.946 1.00 98.69 104 LEU A N 1
ATOM 789 C CA . LEU A 1 104 ? -11.939 -5.310 6.239 1.00 98.69 104 LEU A CA 1
ATOM 790 C C . LEU A 1 104 ? -11.781 -6.666 6.934 1.00 98.69 104 LEU A C 1
ATOM 792 O O . LEU A 1 104 ? -12.140 -6.822 8.101 1.00 98.69 104 LEU A O 1
ATOM 796 N N . LEU A 1 105 ? -11.255 -7.653 6.211 1.00 98.69 105 LEU A N 1
ATOM 797 C CA . LEU A 1 105 ? -11.028 -9.001 6.733 1.00 98.69 105 LEU A CA 1
ATOM 798 C C . LEU A 1 105 ? -9.835 -9.039 7.678 1.00 98.69 105 LEU A C 1
ATOM 800 O O . LEU A 1 105 ? -9.920 -9.603 8.768 1.00 98.69 105 LEU A O 1
ATOM 804 N N . ALA A 1 106 ? -8.723 -8.445 7.256 1.00 98.69 106 ALA A N 1
ATOM 805 C CA . ALA A 1 106 ? -7.473 -8.509 7.989 1.00 98.69 106 ALA A CA 1
ATOM 806 C C . ALA A 1 106 ? -6.593 -7.291 7.730 1.00 98.69 106 ALA A C 1
ATOM 808 O O . ALA A 1 106 ? -6.721 -6.607 6.712 1.00 98.69 106 ALA A O 1
ATOM 809 N N . CYS A 1 107 ? -5.668 -7.060 8.651 1.00 98.25 107 CYS A N 1
ATOM 810 C CA . CYS A 1 107 ? -4.647 -6.035 8.540 1.00 98.25 107 CYS A CA 1
ATOM 811 C C . CYS A 1 107 ? -3.325 -6.532 9.131 1.00 98.25 107 CYS A C 1
ATOM 813 O O . CYS A 1 107 ? -3.319 -7.225 10.143 1.00 98.25 107 CYS A O 1
ATOM 815 N N . GLU A 1 108 ? -2.200 -6.176 8.522 1.00 98.38 108 GLU A N 1
ATOM 816 C CA . GLU A 1 108 ? -0.862 -6.538 8.983 1.00 98.38 108 GLU A CA 1
ATOM 817 C C . GLU A 1 108 ? 0.043 -5.305 8.968 1.00 98.38 108 GLU A C 1
ATOM 819 O O . GLU A 1 108 ? 0.232 -4.665 7.934 1.00 98.38 108 GLU A O 1
ATOM 824 N N . ILE A 1 109 ? 0.623 -4.977 10.123 1.00 98.44 109 ILE A N 1
ATOM 825 C CA . ILE A 1 109 ? 1.639 -3.929 10.239 1.00 98.44 109 ILE A CA 1
ATOM 826 C C . ILE A 1 109 ? 2.993 -4.572 9.949 1.00 98.44 109 ILE A C 1
ATOM 828 O O . ILE A 1 109 ? 3.540 -5.292 10.783 1.00 98.44 109 ILE A O 1
ATOM 832 N N . MET A 1 110 ? 3.539 -4.302 8.767 1.00 97.00 110 MET A N 1
ATOM 833 C CA . MET A 1 110 ? 4.787 -4.908 8.301 1.00 97.00 110 MET A CA 1
ATOM 834 C C . MET A 1 110 ? 6.031 -4.220 8.882 1.00 97.00 110 MET A C 1
ATOM 836 O O . MET A 1 110 ? 7.091 -4.838 8.966 1.00 97.00 110 MET A O 1
ATOM 840 N N . THR A 1 111 ? 5.882 -2.983 9.368 1.00 96.88 111 THR A N 1
ATOM 841 C CA . THR A 1 111 ? 6.920 -2.234 10.098 1.00 96.88 111 THR A CA 1
ATOM 842 C C . THR A 1 111 ? 6.458 -1.925 11.533 1.00 96.88 111 THR A C 1
ATOM 844 O O . THR A 1 111 ? 6.124 -0.783 11.848 1.00 96.88 111 THR A O 1
ATOM 847 N N . PRO A 1 112 ? 6.380 -2.922 12.435 1.00 97.12 112 PRO A N 1
ATOM 848 C CA . PRO A 1 112 ? 5.808 -2.733 13.773 1.00 97.12 112 PRO A CA 1
ATOM 849 C C . PRO A 1 112 ? 6.721 -1.959 14.735 1.00 97.12 112 PRO A C 1
ATOM 851 O O . PRO A 1 112 ? 6.283 -1.588 15.824 1.00 97.12 112 PRO A O 1
ATOM 854 N N . ARG A 1 113 ? 7.991 -1.751 14.371 1.00 97.75 113 ARG A N 1
ATOM 855 C CA . ARG A 1 113 ? 8.989 -1.009 15.151 1.00 97.75 113 ARG A CA 1
ATOM 856 C C . ARG A 1 113 ? 9.841 -0.156 14.223 1.00 97.75 113 ARG A C 1
ATOM 858 O O . ARG A 1 113 ? 10.311 -0.674 13.211 1.00 97.75 113 ARG A O 1
ATOM 865 N N . LEU A 1 114 ? 10.034 1.112 14.567 1.00 96.81 114 LEU A N 1
ATOM 866 C CA . LEU A 1 114 ? 10.824 2.076 13.798 1.00 96.81 114 LEU A CA 1
ATOM 867 C C . LEU A 1 114 ? 11.191 3.295 14.652 1.00 96.81 114 LEU A C 1
ATOM 869 O O . LEU A 1 114 ? 10.621 3.496 15.719 1.00 96.81 114 LEU A O 1
ATOM 873 N N . SER A 1 115 ? 12.080 4.146 14.150 1.00 96.81 115 SER A N 1
ATOM 874 C CA . SER A 1 115 ? 12.281 5.493 14.695 1.00 96.81 115 SER A CA 1
ATOM 875 C C . SER A 1 115 ? 11.430 6.517 13.944 1.00 96.81 115 SER A C 1
ATOM 877 O O . SER A 1 115 ? 11.043 6.300 12.795 1.00 96.81 115 SER A O 1
ATOM 879 N N . ALA A 1 116 ? 11.135 7.652 14.585 1.00 96.00 116 ALA A N 1
ATOM 880 C CA . ALA A 1 116 ? 10.361 8.733 13.966 1.00 96.00 116 ALA A CA 1
ATOM 881 C C . ALA A 1 116 ? 11.085 9.391 12.778 1.00 96.00 116 ALA A C 1
ATOM 883 O O . ALA A 1 116 ? 10.434 9.965 11.904 1.00 96.00 116 ALA A O 1
ATOM 884 N N . THR A 1 117 ? 12.414 9.290 12.732 1.00 95.06 117 THR A N 1
ATOM 885 C CA . THR A 1 117 ? 13.278 9.779 11.654 1.00 95.06 117 THR A CA 1
ATOM 886 C C . THR A 1 117 ? 14.074 8.639 11.028 1.00 95.06 117 THR A C 1
ATOM 888 O O . THR A 1 117 ? 14.431 7.671 11.701 1.00 95.06 117 THR A O 1
ATOM 891 N N . ASP A 1 118 ? 14.387 8.777 9.741 1.00 91.12 118 ASP A N 1
ATOM 892 C CA . ASP A 1 118 ? 15.323 7.902 9.032 1.00 91.12 118 ASP A CA 1
ATOM 893 C C . ASP A 1 118 ? 16.144 8.728 8.035 1.00 91.12 118 ASP A C 1
ATOM 895 O O . ASP A 1 118 ? 15.638 9.172 7.011 1.00 91.12 118 ASP A O 1
ATOM 899 N N . GLU A 1 119 ? 17.431 8.943 8.315 1.00 87.50 119 GLU A N 1
ATOM 900 C CA . GLU A 1 119 ? 18.314 9.735 7.442 1.00 87.50 119 GLU A CA 1
ATOM 901 C C . GLU A 1 119 ? 18.654 9.043 6.114 1.00 87.50 119 GLU A C 1
ATOM 903 O O . GLU A 1 119 ? 19.235 9.661 5.220 1.00 87.50 119 GLU A O 1
ATOM 908 N N . ARG A 1 120 ? 18.334 7.753 5.975 1.00 86.88 120 ARG A N 1
ATOM 909 C CA . ARG A 1 120 ? 18.598 6.988 4.753 1.00 86.88 120 ARG A CA 1
ATOM 910 C C . ARG A 1 120 ? 17.450 7.068 3.763 1.00 86.88 120 ARG A C 1
ATOM 912 O O . ARG A 1 120 ? 17.664 6.673 2.621 1.00 86.88 120 ARG A O 1
ATOM 919 N N . MET A 1 121 ? 16.280 7.543 4.190 1.00 84.88 121 MET A N 1
ATOM 920 C CA . MET A 1 121 ? 15.054 7.621 3.402 1.00 84.88 121 MET A CA 1
ATOM 921 C C . MET A 1 121 ? 14.685 9.079 3.099 1.00 84.88 121 MET A C 1
ATOM 923 O O . MET A 1 121 ? 15.029 9.991 3.852 1.00 84.88 121 MET A O 1
ATOM 927 N N . HIS A 1 122 ? 13.963 9.315 2.002 1.00 84.94 122 HIS A N 1
ATOM 928 C CA . HIS A 1 122 ? 13.351 10.612 1.723 1.00 84.94 122 HIS A CA 1
ATOM 929 C C . HIS A 1 122 ? 11.813 10.539 1.652 1.00 84.94 122 HIS A C 1
ATOM 931 O O . HIS A 1 122 ? 11.290 9.726 0.887 1.00 84.94 122 HIS A O 1
ATOM 937 N N . PRO A 1 123 ? 11.085 11.441 2.348 1.00 87.12 123 PRO A N 1
ATOM 938 C CA . PRO A 1 123 ? 11.544 12.320 3.434 1.00 87.12 123 PRO A CA 1
ATOM 939 C C . PRO A 1 123 ? 12.212 11.576 4.603 1.00 87.12 123 PRO A C 1
ATOM 941 O O . PRO A 1 123 ? 11.952 10.386 4.779 1.00 87.12 123 PRO A O 1
ATOM 944 N N . PRO A 1 124 ? 13.041 12.282 5.405 1.00 90.75 124 PRO A N 1
ATOM 945 C CA . PRO A 1 124 ? 13.816 11.699 6.499 1.00 90.75 124 PRO A CA 1
ATOM 946 C C . PRO A 1 124 ? 12.960 11.434 7.749 1.00 90.75 124 PRO A C 1
ATOM 948 O O . PRO A 1 124 ? 13.246 11.902 8.853 1.00 90.75 124 PRO A O 1
ATOM 951 N N . SER A 1 125 ? 11.864 10.712 7.557 1.00 93.44 125 SER A N 1
ATOM 952 C CA . SER A 1 125 ? 10.901 10.290 8.568 1.00 93.44 125 SER A CA 1
ATOM 953 C C . SER A 1 125 ? 10.852 8.767 8.646 1.00 93.44 125 SER A C 1
ATO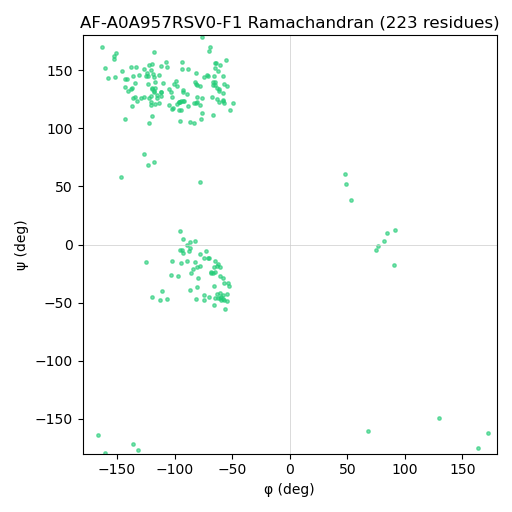M 955 O O . SER A 1 125 ? 11.343 8.069 7.762 1.00 93.44 125 SER A O 1
ATOM 957 N N . GLY A 1 126 ? 10.252 8.246 9.713 1.00 94.31 126 GLY A N 1
ATOM 958 C CA . GLY A 1 126 ? 9.857 6.848 9.812 1.00 94.31 126 GLY A CA 1
ATOM 959 C C . GLY A 1 126 ? 8.654 6.551 8.920 1.00 94.31 126 GLY A C 1
ATOM 960 O O . GLY A 1 126 ? 7.787 7.405 8.721 1.00 94.31 126 GLY A O 1
ATOM 961 N N . TRP A 1 127 ? 8.606 5.340 8.368 1.00 95.50 127 TRP A N 1
ATOM 962 C CA . TRP A 1 127 ? 7.515 4.884 7.511 1.00 95.50 127 TRP A CA 1
ATOM 963 C C . TRP A 1 127 ? 6.957 3.564 8.027 1.00 95.50 127 TRP A C 1
ATOM 965 O O . TRP A 1 127 ? 7.698 2.598 8.219 1.00 95.50 127 TRP A O 1
ATOM 975 N N . VAL A 1 128 ? 5.642 3.508 8.228 1.00 97.38 128 VAL A N 1
ATOM 976 C CA . VAL A 1 128 ? 4.950 2.270 8.599 1.00 97.38 128 VAL A CA 1
ATOM 977 C C . VAL A 1 128 ? 4.261 1.711 7.371 1.00 97.38 128 VAL A C 1
ATOM 979 O O . VAL A 1 128 ? 3.335 2.323 6.848 1.00 97.38 128 VAL A O 1
ATOM 982 N N . HIS A 1 129 ? 4.689 0.529 6.947 1.00 97.75 129 HIS A N 1
ATOM 983 C CA . HIS A 1 129 ? 4.045 -0.192 5.864 1.00 97.75 129 HIS A CA 1
ATOM 984 C C . HIS A 1 129 ? 2.928 -1.085 6.421 1.00 97.75 129 HIS A C 1
ATOM 986 O O . HIS A 1 129 ? 3.142 -1.826 7.389 1.00 97.75 129 HIS A O 1
ATOM 992 N N . VAL A 1 130 ? 1.731 -0.993 5.842 1.00 98.56 130 VAL A N 1
ATOM 993 C CA . VAL A 1 130 ? 0.529 -1.698 6.302 1.00 98.56 130 VAL A CA 1
ATOM 994 C C . VAL A 1 130 ? -0.119 -2.425 5.135 1.00 98.56 130 VAL A C 1
ATOM 996 O O . VAL A 1 130 ? -0.470 -1.802 4.136 1.00 98.56 130 VAL A O 1
ATOM 999 N N . ARG A 1 131 ? -0.350 -3.728 5.297 1.00 98.50 131 ARG A N 1
ATOM 1000 C CA . ARG A 1 131 ? -1.116 -4.553 4.361 1.00 98.50 131 ARG A CA 1
ATOM 1001 C C . ARG A 1 131 ? -2.548 -4.719 4.846 1.00 98.50 131 ARG A C 1
ATOM 1003 O O . ARG A 1 131 ? -2.784 -5.000 6.019 1.00 98.50 131 ARG A O 1
ATOM 1010 N N . LEU A 1 132 ? -3.496 -4.590 3.930 1.00 98.75 132 LEU A N 1
ATOM 1011 C CA . LEU A 1 132 ? -4.934 -4.640 4.164 1.00 98.75 132 LEU A CA 1
ATOM 1012 C C . LEU A 1 132 ? -5.570 -5.703 3.271 1.00 98.75 132 LEU A C 1
ATOM 1014 O O . LEU A 1 132 ? -5.163 -5.901 2.126 1.00 98.75 132 LEU A O 1
ATOM 1018 N N . TRP A 1 133 ? -6.596 -6.364 3.796 1.00 98.75 133 TRP A N 1
ATOM 1019 C CA . TRP A 1 133 ? -7.377 -7.360 3.070 1.00 98.75 133 TRP A CA 1
ATOM 1020 C C . TRP A 1 133 ? -8.841 -6.951 3.065 1.00 98.75 133 TRP A C 1
ATOM 1022 O O . TRP A 1 133 ? -9.538 -7.073 4.074 1.00 98.75 133 TRP A O 1
ATOM 1032 N N . TRP A 1 134 ? -9.296 -6.459 1.923 1.00 98.75 134 TRP A N 1
ATOM 1033 C CA . TRP A 1 134 ? -10.660 -6.003 1.706 1.00 98.75 134 TRP A CA 1
ATOM 1034 C C . TRP A 1 134 ? -11.519 -7.112 1.116 1.00 98.75 134 TRP A C 1
ATOM 1036 O O . TRP A 1 134 ? -11.009 -7.950 0.377 1.00 98.75 134 TRP A O 1
ATOM 1046 N N . GLN A 1 135 ? -12.819 -7.104 1.395 1.00 98.69 135 GLN A N 1
ATOM 1047 C CA . GLN A 1 135 ? -13.775 -8.002 0.759 1.00 98.69 135 GLN A CA 1
ATOM 1048 C C . GLN A 1 135 ? -15.055 -7.270 0.362 1.00 98.69 135 GLN A C 1
ATOM 1050 O O . GLN A 1 135 ? -15.652 -6.559 1.174 1.00 98.69 135 GLN A O 1
ATOM 1055 N N . ALA A 1 136 ? -15.514 -7.525 -0.865 1.00 98.38 136 ALA A N 1
ATOM 1056 C CA . ALA A 1 136 ? -16.870 -7.188 -1.280 1.00 98.38 136 ALA A CA 1
ATOM 1057 C C . ALA A 1 136 ? -17.854 -8.211 -0.696 1.00 98.38 136 ALA A C 1
ATOM 1059 O O . ALA A 1 136 ? -17.910 -9.355 -1.140 1.00 98.38 136 ALA A O 1
ATOM 1060 N N . ILE A 1 137 ? -18.648 -7.826 0.298 1.00 98.06 137 ILE A N 1
ATOM 1061 C CA . ILE A 1 137 ? -19.668 -8.704 0.907 1.00 98.06 137 ILE A CA 1
ATOM 1062 C C . ILE A 1 137 ? -21.050 -8.557 0.253 1.00 98.06 137 ILE A C 1
ATOM 1064 O O . ILE A 1 137 ? -21.958 -9.347 0.518 1.00 98.06 137 ILE A O 1
ATOM 1068 N N . GLY A 1 138 ? -21.199 -7.585 -0.646 1.00 97.12 138 GLY A N 1
ATOM 1069 C CA . GLY A 1 138 ? -22.397 -7.317 -1.435 1.00 97.12 138 GLY A CA 1
ATOM 1070 C C . GLY A 1 138 ? -22.088 -6.345 -2.574 1.00 97.12 138 GLY A C 1
ATOM 1071 O O . GLY A 1 138 ? -20.923 -6.137 -2.902 1.00 97.12 138 GLY A O 1
ATOM 1072 N N . ALA A 1 139 ? -23.127 -5.753 -3.168 1.00 97.00 139 ALA A N 1
ATOM 1073 C CA . ALA A 1 139 ? -22.953 -4.668 -4.131 1.00 97.00 139 ALA A CA 1
ATOM 1074 C C . ALA A 1 139 ? -22.347 -3.430 -3.447 1.00 97.00 139 ALA A C 1
ATOM 1076 O O . ALA A 1 139 ? -22.708 -3.106 -2.313 1.00 97.00 139 ALA A O 1
ATOM 1077 N N . ILE A 1 140 ? -21.433 -2.763 -4.149 1.00 97.56 140 ILE A N 1
ATOM 1078 C CA . ILE A 1 140 ? -20.766 -1.538 -3.714 1.00 97.56 140 ILE A CA 1
ATOM 1079 C C . ILE A 1 140 ? -21.108 -0.457 -4.744 1.00 97.56 140 ILE A C 1
ATOM 1081 O O . ILE A 1 140 ? -20.671 -0.521 -5.888 1.00 97.56 140 ILE A O 1
ATOM 1085 N N . ASP A 1 141 ? -21.913 0.527 -4.347 1.00 95.69 141 ASP A N 1
ATOM 1086 C CA . ASP A 1 141 ? -22.480 1.512 -5.283 1.00 95.69 141 ASP A CA 1
ATOM 1087 C C . ASP A 1 141 ? -21.561 2.722 -5.546 1.00 95.69 141 ASP A C 1
ATOM 1089 O O . ASP A 1 141 ? -21.901 3.604 -6.334 1.00 95.69 141 ASP A O 1
ATOM 1093 N N . GLN A 1 142 ? -20.408 2.793 -4.876 1.00 96.19 142 GLN A N 1
ATOM 1094 C CA . GLN A 1 142 ? -19.434 3.877 -5.016 1.00 96.19 142 GLN A CA 1
ATOM 1095 C C . GLN A 1 142 ? -18.017 3.403 -4.702 1.00 96.19 142 GLN A C 1
ATOM 1097 O O . GLN A 1 142 ? -17.824 2.405 -4.012 1.00 96.19 142 GLN A O 1
ATOM 1102 N N . ASP A 1 143 ? -17.019 4.161 -5.139 1.00 96.12 143 ASP A N 1
ATOM 1103 C CA . ASP A 1 143 ? -15.638 3.860 -4.787 1.00 96.12 143 ASP A CA 1
ATOM 1104 C C . ASP A 1 143 ? -15.312 4.320 -3.367 1.00 96.12 143 ASP A C 1
ATOM 1106 O O . ASP A 1 143 ? -15.667 5.423 -2.941 1.00 96.12 143 ASP A O 1
ATOM 1110 N N . TYR A 1 144 ? -14.605 3.449 -2.652 1.00 96.88 144 TYR A N 1
ATOM 1111 C CA . TYR A 1 144 ? -14.058 3.722 -1.334 1.00 96.88 144 TYR A CA 1
ATOM 1112 C C . TYR A 1 144 ? -12.535 3.747 -1.393 1.00 96.88 144 TYR A C 1
ATOM 1114 O O . TYR A 1 144 ? -11.920 2.960 -2.112 1.00 96.88 144 TYR A O 1
ATOM 1122 N N . PHE A 1 145 ? -11.928 4.608 -0.582 1.00 96.81 145 PHE A N 1
ATOM 1123 C CA . PHE A 1 145 ? -10.479 4.720 -0.451 1.00 96.81 145 PHE A CA 1
ATOM 1124 C C . PHE A 1 145 ? -10.066 4.519 1.012 1.00 96.81 145 PHE A C 1
ATOM 1126 O O . PHE A 1 145 ? -10.721 5.068 1.900 1.00 96.81 145 PHE A O 1
ATOM 1133 N N . PRO A 1 146 ? -8.985 3.775 1.304 1.00 97.44 146 PRO A N 1
ATOM 1134 C CA . PRO A 1 146 ? -8.525 3.593 2.675 1.00 97.44 146 PRO A CA 1
ATOM 1135 C C . PRO A 1 146 ? -8.098 4.923 3.286 1.00 97.44 146 PRO A C 1
ATOM 1137 O O . PRO A 1 146 ? -7.311 5.648 2.675 1.00 97.44 146 PRO A O 1
ATOM 1140 N N . SER A 1 147 ? -8.514 5.191 4.520 1.00 97.62 147 SER A N 1
ATOM 1141 C CA . SER A 1 147 ? -7.809 6.107 5.416 1.00 97.62 147 SER A CA 1
ATOM 1142 C C . SER A 1 147 ? -7.021 5.270 6.419 1.00 97.62 147 SER A C 1
ATOM 1144 O O . SER A 1 147 ? -7.567 4.359 7.037 1.00 97.62 147 SER A O 1
ATOM 1146 N N . VAL A 1 148 ? -5.717 5.520 6.556 1.00 98.56 148 VAL A N 1
ATOM 1147 C CA . VAL A 1 148 ? -4.876 4.770 7.497 1.00 98.56 148 VAL A CA 1
ATOM 1148 C C . VAL A 1 148 ? -3.960 5.731 8.223 1.00 98.56 148 VAL A C 1
ATOM 1150 O O . VAL A 1 148 ? -3.168 6.429 7.600 1.00 98.56 148 VAL A O 1
ATOM 1153 N N . GLN A 1 149 ? -4.090 5.776 9.544 1.00 98.50 149 GLN A N 1
ATOM 1154 C CA . GLN A 1 149 ? -3.434 6.778 10.373 1.00 98.50 149 GLN A CA 1
ATOM 1155 C C . GLN A 1 149 ? -2.786 6.142 11.593 1.00 98.50 149 GLN A C 1
ATOM 1157 O O . GLN A 1 149 ? -3.377 5.289 12.256 1.00 98.50 149 GLN A O 1
ATOM 1162 N N . MET A 1 150 ? -1.591 6.613 11.933 1.00 98.44 150 MET A N 1
ATOM 1163 C CA . MET A 1 150 ? -0.994 6.376 13.239 1.00 98.44 150 MET A CA 1
ATOM 1164 C C . MET A 1 150 ? -1.457 7.488 14.180 1.00 98.44 150 MET A C 1
ATOM 1166 O O . MET A 1 150 ? -1.201 8.668 13.929 1.00 98.44 150 MET A O 1
ATOM 1170 N N . VAL A 1 151 ? -2.150 7.123 15.258 1.00 97.69 151 VAL A N 1
ATOM 1171 C CA . VAL A 1 151 ? -2.751 8.094 16.184 1.00 97.69 151 VAL A CA 1
ATOM 1172 C C . VAL A 1 151 ? -2.170 7.952 17.584 1.00 97.69 151 VAL A C 1
ATOM 1174 O O . VAL A 1 151 ? -1.833 6.858 18.024 1.00 97.69 151 VAL A O 1
ATOM 1177 N N . GLY A 1 152 ? -2.059 9.066 18.299 1.00 93.38 152 GLY A N 1
ATOM 1178 C CA . GLY A 1 152 ? -1.635 9.135 19.694 1.00 93.38 152 GLY A CA 1
ATOM 1179 C C . GLY A 1 152 ? -2.577 10.012 20.520 1.00 93.38 152 GLY A C 1
ATOM 1180 O O . GLY A 1 152 ? -3.571 10.516 19.994 1.00 93.38 152 GLY A O 1
ATOM 1181 N N . PRO A 1 153 ? -2.275 10.230 21.812 1.00 89.25 153 PRO A N 1
ATOM 1182 C CA . PRO A 1 153 ? -3.128 11.021 22.706 1.00 89.25 153 PRO A CA 1
ATOM 1183 C C . PRO A 1 153 ? -3.378 12.458 22.221 1.00 89.25 153 PRO A C 1
ATOM 1185 O O . PRO A 1 153 ? -4.420 13.034 22.515 1.00 89.25 153 PRO A O 1
ATOM 1188 N N . GLU A 1 154 ? -2.425 13.018 21.474 1.00 90.25 154 GLU A N 1
ATOM 1189 C CA . GLU A 1 154 ? -2.441 14.402 20.982 1.00 90.25 154 GLU A CA 1
ATOM 1190 C C . GLU A 1 154 ? -3.038 14.548 19.570 1.00 90.25 154 GLU A C 1
ATOM 1192 O O . GLU A 1 154 ? -3.210 15.667 19.092 1.00 90.25 154 GLU A O 1
ATOM 1197 N N . GLY A 1 155 ? -3.380 13.439 18.901 1.00 94.25 155 GLY A N 1
ATOM 1198 C CA . GLY A 1 155 ? -3.947 13.443 17.551 1.00 94.25 155 GLY A CA 1
ATOM 1199 C C . GLY A 1 155 ? -3.235 12.501 16.581 1.00 94.25 155 GLY A C 1
ATOM 1200 O O . GLY A 1 155 ? -2.739 11.442 16.966 1.00 94.25 155 GLY A O 1
ATOM 1201 N N . VAL A 1 156 ? -3.226 12.869 15.299 1.00 97.19 156 VAL A N 1
ATOM 1202 C CA . VAL A 1 156 ? -2.611 12.085 14.216 1.00 97.19 156 VAL A CA 1
ATOM 1203 C C . VAL A 1 156 ? -1.112 12.383 14.154 1.00 97.19 156 VAL A C 1
ATOM 1205 O O . VAL A 1 156 ? -0.716 13.530 13.964 1.00 97.19 156 VAL A O 1
ATOM 1208 N N . TRP A 1 157 ? -0.287 11.344 14.290 1.00 97.56 157 TRP A N 1
ATOM 1209 C CA . TRP A 1 157 ? 1.179 11.417 14.207 1.00 97.56 157 TRP A CA 1
ATOM 1210 C C . TRP A 1 157 ? 1.734 10.920 12.873 1.00 97.56 157 TRP A C 1
ATOM 1212 O O . TRP A 1 157 ? 2.889 11.178 12.552 1.00 97.56 157 TRP A O 1
ATOM 1222 N N . GLY A 1 158 ? 0.915 10.238 12.080 1.00 97.38 158 GLY A N 1
ATOM 1223 C CA . GLY A 1 158 ? 1.228 9.890 10.704 1.00 97.38 158 GLY A CA 1
ATOM 1224 C C . GLY A 1 158 ? -0.049 9.611 9.931 1.00 97.38 158 GLY A C 1
ATOM 1225 O O . GLY A 1 158 ? -0.995 9.042 10.481 1.00 97.38 158 GLY A O 1
ATOM 1226 N N . ASP A 1 159 ? -0.066 10.007 8.667 1.00 97.62 159 ASP A N 1
ATOM 1227 C CA . ASP A 1 159 ? -1.140 9.690 7.727 1.00 97.62 159 ASP A CA 1
ATOM 1228 C C . ASP A 1 159 ? -0.557 8.905 6.555 1.00 97.62 159 ASP A C 1
ATOM 1230 O O . ASP A 1 159 ? 0.645 8.978 6.260 1.00 97.62 159 ASP A O 1
ATOM 1234 N N . ARG A 1 160 ? -1.409 8.124 5.903 1.00 96.69 160 ARG A N 1
ATOM 1235 C CA . ARG A 1 160 ? -1.020 7.384 4.717 1.00 96.69 160 ARG A CA 1
ATOM 1236 C C . ARG A 1 160 ? -0.613 8.324 3.587 1.00 96.69 160 ARG A C 1
ATOM 1238 O O . ARG A 1 160 ? -1.163 9.411 3.409 1.00 96.69 160 ARG A O 1
ATOM 1245 N N . LEU A 1 161 ? 0.305 7.850 2.764 1.00 95.06 161 LEU A N 1
ATOM 1246 C CA . LEU A 1 161 ? 0.620 8.445 1.482 1.00 95.06 161 LEU A CA 1
ATOM 1247 C C . LEU A 1 161 ? -0.406 7.979 0.444 1.00 95.06 161 LEU A C 1
ATOM 1249 O O . LEU A 1 161 ? -0.815 6.811 0.409 1.00 95.06 161 LEU A O 1
ATOM 1253 N N . TYR A 1 162 ? -0.829 8.922 -0.391 1.00 91.94 162 TYR A N 1
ATOM 1254 C CA . TYR A 1 162 ? -1.723 8.684 -1.520 1.00 91.94 162 TYR A CA 1
ATOM 1255 C C . TYR A 1 162 ? -0.896 8.621 -2.797 1.00 91.94 162 TYR A C 1
ATOM 1257 O O . TYR A 1 162 ? 0.026 9.419 -2.976 1.00 91.94 162 TYR A O 1
ATOM 1265 N N . ARG A 1 163 ? -1.222 7.667 -3.671 1.00 91.50 163 ARG A N 1
ATOM 1266 C CA . ARG A 1 163 ? -0.512 7.435 -4.933 1.00 91.50 163 ARG A CA 1
ATOM 1267 C C . ARG A 1 163 ? -1.506 7.213 -6.060 1.00 91.50 163 ARG A C 1
ATOM 1269 O O . ARG A 1 163 ? -2.521 6.545 -5.873 1.00 91.50 163 ARG A O 1
ATOM 1276 N N . ASP A 1 164 ? -1.172 7.687 -7.253 1.00 88.56 164 ASP A N 1
ATOM 1277 C CA . ASP A 1 164 ? -2.013 7.501 -8.443 1.00 88.56 164 ASP A CA 1
ATOM 1278 C C . ASP A 1 164 ? -2.075 6.032 -8.905 1.00 88.56 164 ASP A C 1
ATOM 1280 O O . ASP A 1 164 ? -3.022 5.620 -9.569 1.00 88.56 164 ASP A O 1
ATOM 1284 N N . GLY A 1 165 ? -1.077 5.219 -8.553 1.00 93.31 165 GLY A N 1
ATOM 1285 C CA . GLY A 1 165 ? -1.005 3.803 -8.923 1.00 93.31 165 GLY A CA 1
ATOM 1286 C C . GLY A 1 165 ? -1.589 2.826 -7.898 1.00 93.31 165 GLY A C 1
ATOM 1287 O O . GLY A 1 165 ? -1.430 1.625 -8.089 1.00 93.31 165 GLY A O 1
ATOM 1288 N N . GLU A 1 166 ? -2.202 3.296 -6.808 1.00 95.44 166 GLU A N 1
ATOM 1289 C CA . GLU A 1 166 ? -2.645 2.442 -5.691 1.00 95.44 166 GLU A CA 1
ATOM 1290 C C . GLU A 1 166 ? -3.747 1.438 -6.076 1.00 95.44 166 GLU A C 1
ATOM 1292 O O . GLU A 1 166 ? -4.510 1.654 -7.024 1.00 95.44 166 GLU A O 1
ATOM 1297 N N . VAL A 1 167 ? -3.856 0.340 -5.315 1.00 97.81 167 VAL A N 1
ATOM 1298 C CA . VAL A 1 167 ? -4.724 -0.800 -5.656 1.00 97.81 167 VAL A CA 1
ATOM 1299 C C . VAL A 1 167 ? -6.173 -0.371 -5.851 1.00 97.81 167 VAL A C 1
ATOM 1301 O O . VAL A 1 167 ? -6.712 -0.582 -6.931 1.00 97.81 167 VAL A O 1
ATOM 1304 N N . LEU A 1 168 ? -6.787 0.288 -4.864 1.00 96.94 168 LEU A N 1
ATOM 1305 C CA . LEU A 1 168 ? -8.209 0.659 -4.918 1.00 96.94 168 LEU A CA 1
ATOM 1306 C C . LEU A 1 168 ? -8.518 1.779 -5.925 1.00 96.94 168 LEU A C 1
ATOM 1308 O O . LEU A 1 168 ? -9.680 2.012 -6.236 1.00 96.94 168 LEU A O 1
ATOM 1312 N N . ARG A 1 169 ? -7.506 2.464 -6.471 1.00 95.44 169 ARG A N 1
ATOM 1313 C CA . ARG A 1 169 ? -7.696 3.420 -7.572 1.00 95.44 169 ARG A CA 1
ATOM 1314 C C . ARG A 1 169 ? -7.653 2.734 -8.933 1.00 95.44 169 ARG A C 1
ATOM 1316 O O . ARG A 1 169 ? -8.414 3.104 -9.822 1.00 95.44 169 ARG A O 1
ATOM 1323 N N . ARG A 1 170 ? -6.764 1.750 -9.107 1.00 96.06 170 ARG A N 1
ATOM 1324 C CA . ARG A 1 170 ? -6.661 0.963 -10.350 1.00 96.06 170 ARG A CA 1
ATOM 1325 C C . ARG A 1 170 ? -7.718 -0.133 -10.442 1.00 96.06 170 ARG A C 1
ATOM 1327 O O . ARG A 1 170 ? -8.110 -0.505 -11.543 1.00 96.06 170 ARG A O 1
ATOM 1334 N N . ASP A 1 171 ? -8.159 -0.639 -9.298 1.00 96.81 171 ASP A N 1
ATOM 1335 C CA . ASP A 1 171 ? -9.182 -1.664 -9.150 1.00 96.81 171 ASP A CA 1
ATOM 1336 C C . ASP A 1 171 ? -10.285 -1.177 -8.190 1.00 96.81 171 ASP A C 1
ATOM 1338 O O . ASP A 1 171 ? -10.286 -1.545 -7.009 1.00 96.81 171 ASP A O 1
ATOM 1342 N N . PRO A 1 172 ? -11.199 -0.311 -8.669 1.00 97.25 172 PRO A N 1
ATOM 1343 C CA . PRO A 1 172 ? -12.145 0.383 -7.806 1.00 97.25 172 PRO A CA 1
ATOM 1344 C C . PRO A 1 172 ? -13.159 -0.565 -7.151 1.00 97.25 172 PRO A C 1
ATOM 1346 O O . PRO A 1 172 ? -13.709 -1.425 -7.854 1.00 97.25 172 PRO A O 1
ATOM 1349 N N . PRO A 1 173 ? -13.467 -0.400 -5.844 1.00 97.62 173 PRO A N 1
ATOM 1350 C CA . PRO A 1 173 ? -14.390 -1.276 -5.120 1.00 97.62 173 PRO A CA 1
ATOM 1351 C C . PRO A 1 173 ? -15.764 -1.452 -5.764 1.00 97.62 173 PRO A C 1
ATOM 1353 O O . PRO A 1 173 ? -16.328 -2.543 -5.700 1.00 97.62 173 PRO A O 1
ATOM 1356 N N . SER A 1 174 ? -16.288 -0.425 -6.441 1.00 97.62 174 SER A N 1
ATOM 1357 C CA . SER A 1 174 ? -17.582 -0.504 -7.134 1.00 97.62 174 SER A CA 1
ATOM 1358 C C . SER A 1 174 ? -17.625 -1.539 -8.266 1.00 97.62 174 SER A C 1
ATOM 1360 O O . SER A 1 174 ? -18.697 -1.955 -8.706 1.00 97.62 174 SER A O 1
ATOM 1362 N N . THR A 1 175 ? -16.461 -1.992 -8.737 1.00 97.44 175 THR A N 1
ATOM 1363 C CA . THR A 1 175 ? -16.330 -2.985 -9.811 1.00 97.44 175 THR A CA 1
ATOM 1364 C C . THR A 1 175 ? -16.163 -4.414 -9.297 1.00 97.44 175 THR A C 1
ATOM 1366 O O . THR A 1 175 ? -16.091 -5.354 -10.096 1.00 97.44 175 THR A O 1
ATOM 1369 N N . TRP A 1 176 ? -16.054 -4.606 -7.981 1.00 97.62 176 TRP A N 1
ATOM 1370 C CA . TRP A 1 176 ? -15.721 -5.901 -7.406 1.00 97.62 176 TRP A CA 1
ATOM 1371 C C . TRP A 1 176 ? -16.927 -6.842 -7.429 1.00 97.62 176 TRP A C 1
ATOM 1373 O O . TRP A 1 176 ? -17.983 -6.520 -6.881 1.00 97.62 176 TRP A O 1
ATOM 1383 N N . PRO A 1 177 ? -16.785 -8.049 -8.004 1.00 97.25 177 PRO A N 1
ATOM 1384 C CA . PRO A 1 177 ? -17.765 -9.101 -7.792 1.00 97.25 177 PRO A CA 1
ATOM 1385 C C . PRO A 1 177 ? -17.908 -9.414 -6.300 1.00 97.25 177 PRO A C 1
ATOM 1387 O O . PRO A 1 177 ? -16.914 -9.430 -5.567 1.00 97.25 177 PRO A O 1
ATOM 1390 N N . GLN A 1 178 ? -19.123 -9.740 -5.860 1.00 97.75 178 GLN A N 1
ATOM 1391 C CA . GLN A 1 178 ? -19.352 -10.206 -4.494 1.00 97.75 178 GLN A CA 1
ATOM 1392 C C . GLN A 1 178 ? -18.449 -11.408 -4.171 1.00 97.75 178 GLN A C 1
ATOM 1394 O O . GLN A 1 178 ? -18.306 -12.332 -4.968 1.00 97.75 178 GLN A O 1
ATOM 1399 N N . GLY A 1 179 ? -17.858 -11.391 -2.981 1.00 97.62 179 GLY A N 1
ATOM 1400 C CA . GLY A 1 179 ? -16.924 -12.391 -2.480 1.00 97.62 179 GLY A CA 1
ATOM 1401 C C . GLY A 1 179 ? -15.461 -12.090 -2.796 1.00 97.62 179 GLY A C 1
ATOM 1402 O O . GLY A 1 179 ? -14.603 -12.642 -2.111 1.00 97.62 179 GLY A O 1
ATOM 1403 N N . THR A 1 180 ? -15.171 -11.200 -3.759 1.00 98.19 180 THR A N 1
ATOM 1404 C CA . THR A 1 180 ? -13.795 -10.848 -4.147 1.00 98.19 180 THR A CA 1
ATOM 1405 C C . THR 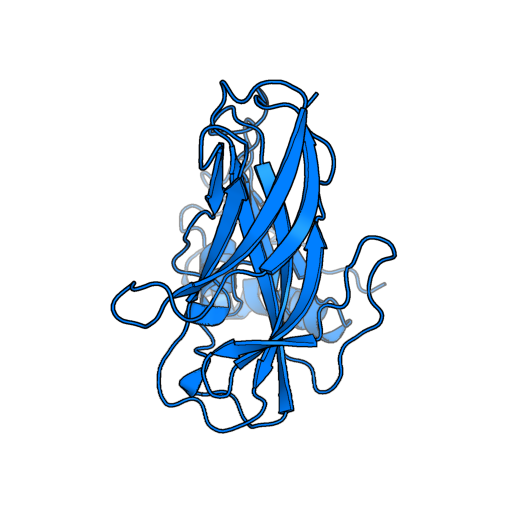A 1 180 ? -13.028 -10.314 -2.950 1.00 98.19 180 THR A C 1
ATOM 1407 O O . THR A 1 180 ? -13.504 -9.400 -2.270 1.00 98.19 180 THR A O 1
ATOM 1410 N N . ILE A 1 181 ? -11.834 -10.864 -2.728 1.00 98.69 181 ILE A N 1
ATOM 1411 C CA . ILE A 1 181 ? -10.881 -10.366 -1.742 1.00 98.69 181 ILE A CA 1
ATOM 1412 C C . ILE A 1 181 ? -9.778 -9.606 -2.468 1.00 98.69 181 ILE A C 1
ATOM 1414 O O . ILE A 1 181 ? -9.201 -10.109 -3.435 1.00 98.69 181 ILE A O 1
ATOM 1418 N N . VAL A 1 182 ? -9.474 -8.404 -1.988 1.00 98.75 182 VAL A N 1
ATOM 1419 C CA . VAL A 1 182 ? -8.440 -7.536 -2.552 1.00 98.75 182 VAL A CA 1
ATOM 1420 C C . VAL A 1 182 ? -7.378 -7.230 -1.505 1.00 98.75 182 VAL A C 1
ATOM 1422 O O . VAL A 1 182 ? -7.680 -6.697 -0.437 1.00 98.75 182 VAL A O 1
ATOM 1425 N N . ARG A 1 183 ? -6.126 -7.562 -1.829 1.00 98.62 183 ARG A N 1
ATOM 1426 C CA . ARG A 1 183 ? -4.939 -7.145 -1.083 1.00 98.62 183 ARG A CA 1
ATOM 1427 C C . ARG A 1 183 ? -4.582 -5.723 -1.478 1.00 98.62 183 ARG A C 1
ATOM 1429 O O . ARG A 1 183 ? -4.303 -5.461 -2.645 1.00 98.62 183 ARG A O 1
ATOM 1436 N N . ASP A 1 184 ? -4.525 -4.849 -0.492 1.00 98.44 184 ASP A N 1
ATOM 1437 C CA . ASP A 1 184 ? -4.062 -3.475 -0.621 1.00 98.44 184 ASP A CA 1
ATOM 1438 C C . ASP A 1 184 ? -2.898 -3.235 0.338 1.00 98.44 184 ASP A C 1
ATOM 1440 O O . ASP A 1 184 ? -2.755 -3.935 1.342 1.00 98.44 184 ASP A O 1
ATOM 1444 N N . GLU A 1 185 ? -2.043 -2.275 0.026 1.00 98.25 185 GLU A N 1
ATOM 1445 C CA . GLU A 1 185 ? -0.899 -1.930 0.862 1.00 98.25 185 GLU A CA 1
ATOM 1446 C C . GLU A 1 185 ? -0.691 -0.416 0.832 1.00 98.25 185 GLU A C 1
ATOM 1448 O O . GLU A 1 185 ? -0.775 0.229 -0.214 1.00 98.25 185 GLU A O 1
ATOM 1453 N N . VAL A 1 186 ? -0.449 0.160 2.006 1.00 98.06 186 VAL A N 1
ATOM 1454 C CA . VAL A 1 186 ? -0.289 1.602 2.184 1.00 98.06 186 VAL A CA 1
ATOM 1455 C C . VAL A 1 186 ? 0.926 1.894 3.048 1.00 98.06 186 VAL A C 1
ATOM 1457 O O . VAL A 1 186 ? 1.292 1.111 3.924 1.00 98.06 186 VAL A O 1
ATOM 1460 N N . ASP A 1 187 ? 1.519 3.066 2.841 1.00 97.69 187 ASP A N 1
ATOM 1461 C CA . ASP A 1 187 ? 2.604 3.561 3.682 1.00 97.69 187 ASP A CA 1
ATOM 1462 C C . ASP A 1 187 ? 2.135 4.763 4.478 1.00 97.69 187 ASP A C 1
ATOM 1464 O O . ASP A 1 187 ? 1.632 5.724 3.902 1.00 97.69 187 ASP A O 1
ATOM 1468 N N . ILE A 1 188 ? 2.325 4.726 5.790 1.00 97.69 188 ILE A N 1
ATOM 1469 C CA . ILE A 1 188 ? 2.113 5.857 6.688 1.00 97.69 188 ILE A CA 1
ATOM 1470 C C . ILE A 1 188 ? 3.438 6.587 6.834 1.00 97.69 188 ILE A C 1
ATOM 1472 O O . ILE A 1 188 ? 4.423 5.993 7.274 1.00 97.69 188 ILE A O 1
ATOM 1476 N N . ASN A 1 189 ? 3.449 7.876 6.513 1.00 96.25 189 ASN A N 1
ATOM 1477 C CA . ASN A 1 189 ? 4.597 8.737 6.754 1.00 96.25 189 ASN A CA 1
ATOM 1478 C C . ASN A 1 189 ? 4.450 9.404 8.124 1.00 96.25 189 ASN A C 1
ATOM 1480 O O . ASN A 1 189 ? 3.432 10.045 8.405 1.00 96.25 189 ASN A O 1
ATOM 1484 N N . LEU A 1 190 ? 5.447 9.218 8.987 1.00 96.19 190 LEU A N 1
ATOM 1485 C CA . LEU A 1 190 ? 5.427 9.756 10.337 1.00 96.19 190 LEU A CA 1
ATOM 1486 C C . LEU A 1 190 ? 5.841 11.225 10.345 1.00 96.19 190 LEU A C 1
ATOM 1488 O O . LEU A 1 190 ? 6.729 11.666 9.618 1.00 96.19 190 LEU A O 1
ATOM 1492 N N . ASN A 1 191 ? 5.267 11.977 11.275 1.00 95.25 191 ASN A N 1
ATOM 1493 C CA . ASN A 1 191 ? 5.848 13.239 11.680 1.00 95.25 191 ASN A CA 1
ATOM 1494 C C . ASN A 1 191 ? 7.237 12.967 12.306 1.00 95.25 191 ASN A C 1
ATOM 1496 O O . ASN A 1 191 ? 7.319 12.196 13.268 1.00 95.25 191 ASN A O 1
ATOM 1500 N N . PRO A 1 192 ? 8.324 13.600 11.827 1.00 95.31 192 PRO A N 1
ATOM 1501 C CA . PRO A 1 192 ? 9.675 13.348 12.331 1.00 95.31 192 PRO A CA 1
ATOM 1502 C C . PRO A 1 192 ? 9.886 13.750 13.797 1.00 95.31 192 PRO A C 1
ATOM 1504 O O . PRO A 1 192 ? 10.872 13.340 14.400 1.00 95.31 192 PRO A O 1
ATOM 1507 N N . VAL A 1 193 ? 8.975 14.530 14.392 1.00 95.00 193 VAL A N 1
ATOM 1508 C CA . VAL A 1 193 ? 9.013 14.859 15.828 1.00 95.00 193 VAL A CA 1
ATOM 1509 C C . VAL A 1 193 ? 8.132 13.945 16.688 1.00 95.00 193 VAL A C 1
ATOM 1511 O O . VAL A 1 193 ? 7.899 14.261 17.853 1.00 95.00 193 VAL A O 1
ATOM 1514 N N . THR A 1 194 ? 7.629 12.832 16.137 1.00 96.75 194 THR A N 1
ATOM 1515 C CA . THR A 1 194 ? 6.832 11.854 16.896 1.00 96.75 194 THR A CA 1
ATOM 1516 C C . THR A 1 194 ? 7.628 11.348 18.105 1.00 96.75 194 THR A C 1
ATOM 1518 O O . THR A 1 194 ? 8.710 10.788 17.921 1.00 96.75 194 THR A O 1
ATOM 1521 N N . PRO A 1 195 ? 7.122 11.508 19.342 1.00 96.44 195 PRO A N 1
ATOM 1522 C CA . PRO A 1 195 ? 7.805 11.008 20.529 1.00 96.44 195 PRO A CA 1
ATOM 1523 C C . PRO A 1 195 ? 7.903 9.481 20.541 1.00 96.44 195 PRO A C 1
ATOM 1525 O O . PRO A 1 195 ? 7.005 8.795 20.049 1.00 96.44 195 PRO A O 1
ATOM 1528 N N . ALA A 1 196 ? 8.934 8.940 21.191 1.00 97.25 196 ALA A N 1
ATOM 1529 C CA . ALA A 1 196 ? 9.015 7.507 21.452 1.00 97.25 196 ALA A CA 1
ATOM 1530 C C . ALA A 1 196 ? 7.788 7.023 22.246 1.00 97.25 196 ALA A C 1
ATOM 1532 O O . ALA A 1 196 ? 7.317 7.692 23.172 1.00 97.25 196 ALA A O 1
ATOM 1533 N N . GLY A 1 197 ? 7.249 5.862 21.883 1.00 97.62 197 GLY A N 1
ATOM 1534 C CA . GLY A 1 197 ? 6.006 5.362 22.459 1.00 97.62 197 GLY A CA 1
ATOM 1535 C C . GLY A 1 197 ? 5.361 4.250 21.645 1.00 97.62 197 GLY A C 1
ATOM 1536 O O . GLY A 1 197 ? 5.914 3.757 20.669 1.00 97.62 197 GLY A O 1
ATOM 1537 N N . THR A 1 198 ? 4.173 3.826 22.067 1.00 98.25 198 THR A N 1
ATOM 1538 C CA . THR A 1 198 ? 3.369 2.832 21.347 1.00 98.25 198 THR A CA 1
ATOM 1539 C C . THR A 1 198 ? 2.106 3.492 20.819 1.00 98.25 198 THR A C 1
ATOM 1541 O O . THR A 1 198 ? 1.317 4.026 21.599 1.00 98.25 198 THR A O 1
ATOM 1544 N N . TYR A 1 199 ? 1.912 3.439 19.505 1.00 98.50 199 TYR A N 1
ATOM 1545 C CA . TYR A 1 199 ? 0.846 4.149 18.808 1.00 98.50 199 TYR A CA 1
ATOM 1546 C C . TYR A 1 199 ? -0.070 3.168 18.074 1.00 98.50 199 TYR A C 1
ATOM 1548 O O . TYR A 1 199 ? 0.426 2.331 17.317 1.00 98.50 199 TYR A O 1
ATOM 1556 N N . PRO A 1 200 ? -1.398 3.227 18.265 1.00 98.31 200 PRO A N 1
ATOM 1557 C CA . PRO A 1 200 ? -2.326 2.466 17.441 1.00 98.31 200 PRO A CA 1
ATOM 1558 C C . PRO A 1 200 ? -2.343 2.957 15.989 1.00 98.31 200 PRO A C 1
ATOM 1560 O O . PRO A 1 200 ? -2.372 4.159 15.715 1.00 98.31 200 PRO A O 1
ATOM 1563 N N . VAL A 1 201 ? -2.416 2.002 15.063 1.00 98.69 201 VAL A N 1
ATOM 1564 C CA . VAL A 1 201 ? -2.730 2.244 13.653 1.00 98.69 201 VAL A CA 1
ATOM 1565 C C . VAL A 1 201 ? -4.222 2.028 13.449 1.00 98.69 201 VAL A C 1
ATOM 1567 O O . VAL A 1 201 ? -4.750 0.952 13.744 1.00 98.69 201 VAL A O 1
ATOM 1570 N N . ARG A 1 202 ? -4.907 3.057 12.957 1.00 98.50 202 ARG A N 1
ATOM 1571 C CA . ARG A 1 202 ? -6.338 3.058 12.662 1.00 98.50 202 ARG A CA 1
ATOM 1572 C C . ARG A 1 202 ? -6.578 2.975 11.165 1.00 98.50 202 ARG A C 1
ATOM 1574 O O . ARG A 1 202 ? -5.969 3.729 10.417 1.00 98.50 202 ARG A O 1
ATOM 1581 N N . VAL A 1 203 ? -7.490 2.097 10.764 1.00 98.75 203 VAL A N 1
ATOM 1582 C CA . VAL A 1 203 ? -7.925 1.888 9.381 1.00 98.75 203 VAL A CA 1
ATOM 1583 C C . VAL A 1 203 ? -9.396 2.268 9.272 1.00 98.75 203 VAL A C 1
ATOM 1585 O O . VAL A 1 203 ? -10.225 1.772 10.032 1.00 98.75 203 VAL A O 1
ATOM 1588 N N . GLY A 1 204 ? -9.719 3.145 8.335 1.00 98.19 204 GLY A N 1
ATOM 1589 C CA . GLY A 1 204 ? -11.071 3.539 7.968 1.00 98.19 204 GLY A CA 1
ATOM 1590 C C . GLY A 1 204 ? -11.232 3.598 6.452 1.00 98.19 204 GLY A C 1
ATOM 1591 O O . GLY A 1 204 ? -10.348 3.190 5.696 1.00 98.19 204 GLY A O 1
ATOM 1592 N N . LEU A 1 205 ? -12.377 4.114 6.014 1.00 98.00 205 LEU A N 1
ATOM 1593 C CA . LEU A 1 205 ? -12.677 4.348 4.607 1.00 98.00 205 LEU A CA 1
ATOM 1594 C C . LEU A 1 205 ? -13.110 5.794 4.398 1.00 98.00 205 LEU A C 1
ATOM 1596 O O . LEU A 1 205 ? -13.705 6.408 5.282 1.00 98.00 205 LEU A O 1
ATOM 1600 N N . ARG A 1 206 ? -12.843 6.306 3.202 1.00 97.25 206 ARG A N 1
ATOM 1601 C CA . ARG A 1 206 ? -13.411 7.538 2.665 1.00 97.25 206 ARG A CA 1
ATOM 1602 C C . ARG A 1 206 ? -14.224 7.229 1.422 1.00 97.25 206 ARG A C 1
ATOM 1604 O O . ARG A 1 206 ? -13.854 6.333 0.666 1.00 97.25 206 ARG A O 1
ATOM 1611 N N . ASP A 1 207 ? -15.317 7.950 1.223 1.00 95.62 207 ASP A N 1
ATOM 1612 C CA . ASP A 1 207 ? -16.092 7.885 -0.016 1.00 95.62 207 ASP A CA 1
ATOM 1613 C C . ASP A 1 207 ? -15.407 8.646 -1.165 1.00 95.62 207 ASP A C 1
ATOM 1615 O O . ASP A 1 207 ? -14.358 9.278 -1.001 1.00 95.62 207 ASP A O 1
ATOM 1619 N N . SER A 1 208 ? -16.024 8.618 -2.348 1.00 93.19 208 SER A N 1
ATOM 1620 C CA . SER A 1 208 ? -15.540 9.330 -3.534 1.00 93.19 208 SER A CA 1
ATOM 1621 C C . SER A 1 208 ? -15.520 10.858 -3.387 1.00 93.19 208 SER A C 1
ATOM 1623 O O . SER A 1 208 ? -14.849 11.532 -4.166 1.00 93.19 208 SER A O 1
ATOM 1625 N N . ALA A 1 209 ? -16.253 11.421 -2.418 1.00 94.38 209 ALA A N 1
ATOM 1626 C CA . ALA A 1 209 ? -16.216 12.847 -2.094 1.00 94.38 209 ALA A CA 1
ATOM 1627 C C . ALA A 1 209 ? -15.105 13.190 -1.080 1.00 94.38 209 ALA A C 1
ATOM 1629 O O . ALA A 1 209 ? -14.869 14.367 -0.803 1.00 94.38 209 ALA A O 1
ATOM 1630 N N . GLY A 1 210 ? -14.405 12.181 -0.552 1.00 93.19 210 GLY A N 1
ATOM 1631 C CA . GLY A 1 210 ? -13.337 12.323 0.430 1.00 93.19 210 GLY A CA 1
ATOM 1632 C C . GLY A 1 210 ? -13.826 12.407 1.876 1.00 93.19 210 GLY A C 1
ATOM 1633 O O . GLY A 1 210 ? -13.020 12.710 2.757 1.00 93.19 210 GLY A O 1
ATOM 1634 N N . ALA A 1 211 ? -15.110 12.153 2.141 1.00 96.00 211 ALA A N 1
ATOM 1635 C CA . ALA A 1 211 ? -15.649 12.134 3.495 1.00 96.00 211 ALA A CA 1
ATOM 1636 C C . ALA A 1 211 ? -15.389 10.778 4.159 1.00 96.00 211 ALA A C 1
ATOM 1638 O O . ALA A 1 211 ? -15.513 9.737 3.516 1.00 96.00 211 ALA A O 1
ATOM 1639 N N . ASP A 1 212 ? -15.041 10.782 5.448 1.00 96.06 212 ASP A N 1
ATOM 1640 C CA . ASP A 1 212 ? -14.872 9.542 6.209 1.00 96.06 212 ASP A CA 1
ATOM 1641 C C . ASP A 1 212 ? -16.213 8.791 6.329 1.00 96.06 212 ASP A C 1
ATOM 1643 O O . ASP A 1 212 ? -17.263 9.381 6.602 1.00 96.06 212 ASP A O 1
ATOM 1647 N N . VAL A 1 213 ? -16.167 7.470 6.148 1.00 95.00 213 VAL A N 1
ATOM 1648 C CA . VAL A 1 213 ? -17.320 6.563 6.184 1.00 95.00 213 VAL A CA 1
ATOM 1649 C C . VAL A 1 213 ? -17.132 5.540 7.294 1.00 95.00 213 VAL A C 1
ATOM 1651 O O . VAL A 1 213 ? -16.073 4.928 7.435 1.00 95.00 213 VAL A O 1
ATOM 1654 N N . GLY A 1 214 ? -18.194 5.329 8.072 1.00 92.50 214 GLY A N 1
ATOM 1655 C CA . GLY A 1 214 ? -18.168 4.397 9.193 1.00 92.50 214 GLY A CA 1
ATOM 1656 C C . GLY A 1 214 ? -17.264 4.874 10.330 1.00 92.50 214 GLY A C 1
ATOM 1657 O O . GLY A 1 214 ? -16.969 6.059 10.475 1.00 92.50 214 GLY A O 1
ATOM 1658 N N . SER A 1 215 ? -16.867 3.943 11.194 1.00 95.44 215 SER A N 1
ATOM 1659 C CA . SER A 1 215 ? -15.914 4.205 12.276 1.00 95.44 215 SER A CA 1
ATOM 1660 C C . SER A 1 215 ? -14.615 3.457 11.998 1.00 95.44 215 SER A C 1
ATOM 1662 O O . SER A 1 215 ? -14.676 2.257 11.731 1.00 95.44 215 SER A O 1
ATOM 1664 N N . PRO A 1 216 ? -13.446 4.113 12.089 1.00 97.25 216 PRO A N 1
ATOM 1665 C CA . PRO A 1 216 ? -12.182 3.430 11.876 1.00 97.25 216 PRO A CA 1
ATOM 1666 C C . PRO A 1 216 ? -11.928 2.389 12.974 1.00 97.25 216 PRO A C 1
ATOM 1668 O O . PRO A 1 216 ? -12.247 2.608 14.148 1.00 97.25 216 PRO A O 1
ATOM 1671 N N . VAL A 1 217 ? -11.297 1.284 12.592 1.00 98.25 217 VAL A N 1
ATOM 1672 C CA . VAL A 1 217 ? -10.911 0.171 13.468 1.00 98.25 217 VAL A CA 1
ATOM 1673 C C . VAL A 1 217 ? -9.407 0.163 13.708 1.00 98.25 217 VAL A C 1
ATOM 1675 O O . VAL A 1 217 ? -8.626 0.635 12.885 1.00 98.25 217 VAL A O 1
ATOM 1678 N N . THR A 1 218 ? -8.977 -0.368 14.849 1.00 98.31 218 THR A N 1
ATOM 1679 C CA . THR A 1 218 ? -7.548 -0.513 15.150 1.00 98.31 218 THR A CA 1
ATOM 1680 C C . THR A 1 218 ? -7.003 -1.767 14.474 1.00 98.31 218 THR A C 1
ATOM 1682 O O . THR A 1 218 ? -7.460 -2.866 14.770 1.00 98.31 218 THR A O 1
ATOM 1685 N N . CYS A 1 219 ? -5.999 -1.604 13.615 1.00 98.19 219 CYS A N 1
ATOM 1686 C CA . CYS A 1 219 ? -5.258 -2.710 13.008 1.00 98.19 219 CYS A CA 1
ATOM 1687 C C . CYS A 1 219 ? -4.290 -3.368 14.001 1.00 98.19 219 CYS A C 1
ATOM 1689 O O . CYS A 1 219 ? -4.190 -4.587 14.085 1.00 98.19 219 CYS A O 1
ATOM 1691 N N . GLY A 1 220 ? -3.580 -2.548 14.773 1.00 97.88 220 GLY A N 1
ATOM 1692 C CA . GLY A 1 220 ? -2.553 -2.982 15.711 1.00 97.88 220 GLY A CA 1
ATOM 1693 C C . GLY A 1 220 ? -1.810 -1.782 16.282 1.00 97.88 220 GLY A C 1
ATOM 1694 O O . GLY A 1 220 ? -2.297 -0.652 16.192 1.00 97.88 220 GLY A O 1
ATOM 1695 N N . THR A 1 221 ? -0.631 -2.013 16.857 1.00 98.12 221 THR A N 1
ATOM 1696 C CA . THR A 1 221 ? 0.220 -0.942 17.388 1.00 98.12 221 THR A CA 1
ATOM 1697 C C . THR A 1 221 ? 1.613 -0.964 16.782 1.00 98.12 221 THR A C 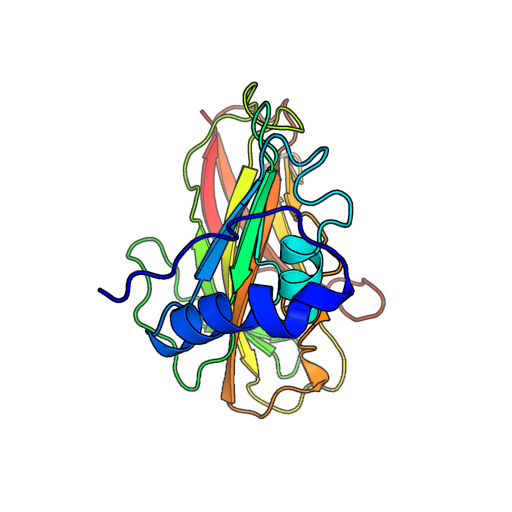1
ATOM 1699 O O . THR A 1 221 ? 2.164 -2.026 16.507 1.00 98.12 221 THR A O 1
ATOM 1702 N N . VAL A 1 222 ? 2.193 0.222 16.653 1.00 98.19 222 VAL A N 1
ATOM 1703 C CA . VAL A 1 222 ? 3.574 0.466 16.240 1.00 98.19 222 VAL A CA 1
ATOM 1704 C C . VAL A 1 222 ? 4.358 0.985 17.438 1.00 98.19 222 VAL A C 1
ATOM 1706 O O . VAL A 1 222 ? 3.845 1.804 18.201 1.00 98.19 222 VAL A O 1
ATOM 1709 N N . VAL A 1 223 ? 5.594 0.523 17.609 1.00 98.50 223 VAL A N 1
ATOM 1710 C CA . VAL A 1 223 ? 6.536 1.071 18.590 1.00 98.50 223 VAL A CA 1
ATOM 1711 C C . VAL A 1 223 ? 7.465 2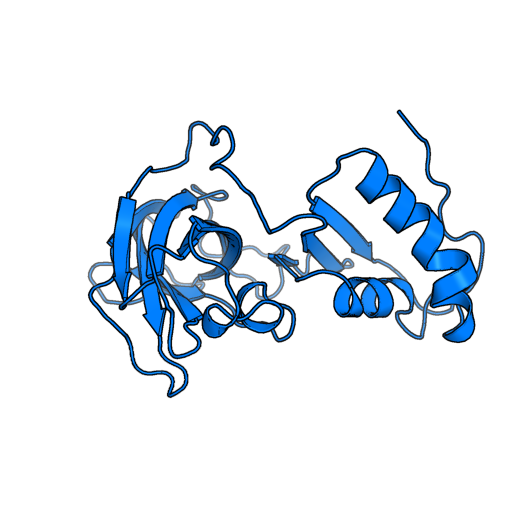.055 17.889 1.00 98.50 223 VAL A C 1
ATOM 1713 O O . VAL A 1 223 ? 8.173 1.676 16.959 1.00 98.50 223 VAL A O 1
ATOM 1716 N N . VAL A 1 224 ? 7.455 3.301 18.353 1.00 98.06 224 VAL A N 1
ATOM 1717 C CA . VAL A 1 224 ? 8.408 4.339 17.959 1.00 98.06 224 VAL A CA 1
ATOM 1718 C C . VAL A 1 224 ? 9.519 4.384 19.006 1.00 98.06 224 VAL A C 1
ATOM 1720 O O . VAL A 1 224 ? 9.222 4.560 20.192 1.00 98.06 224 VAL A O 1
ATOM 1723 N N . GLU A 1 225 ? 10.765 4.192 18.572 1.00 95.25 225 GLU A N 1
ATOM 1724 C CA . GLU A 1 225 ? 11.980 4.141 19.407 1.00 95.25 225 GLU A CA 1
ATOM 1725 C C . GLU A 1 225 ? 12.876 5.371 19.212 1.00 95.25 225 GLU A C 1
ATOM 1727 O O . GLU A 1 225 ? 13.077 5.793 18.043 1.00 95.25 225 GLU A O 1
#

Radius of gyration: 18.54 Å; Cα contacts (8 Å, |Δi|>4): 510; chains: 1; bounding box: 45×36×51 Å

Sequence (225 aa):
TPLYFPFGGTLQPEDAESVVAPPILGIQESGAETLWLVQSHLDGVDDSRVVHGWLGQHYPVITEQYPTGIQLTGFALRHRYDALPELGAGAALLDVDLAPGMRLLACEIMTPRLSATDERMHPPSGWVHVRLWWQAIGAIDQDYFPSVQMVGPEGVWGDRLYRDGEVLRRDPPSTWPQGTIVRDEVDINLNPVTPAGTYPVRVGLRDSAGADVGSPVTCGTVVVE

pLDDT: mean 94.61, std 6.05, range [54.06, 98.75]

Nearest PDB structures (foldseek):
  1nep-assembly1_A  TM=6.463E-01  e=4.923E-04  Bos taurus
  6w5v-assembly1_D  TM=6.120E-01  e=1.857E-03  Homo sapiens
  4bei-assembly1_H  TM=5.391E-01  e=1.857E-03  Vibrio cholerae MJ-1236
  3vd3-assembly1_D  TM=5.629E-01  e=1.287E-02  Escherichia coli
  3gqq-assembly6_F  TM=4.488E-01  e=8.440E-02  Homo sapiens

Solvent-accessible surface area (backbone atoms only — not comparable to full-atom values): 12160 Å² total; per-residue (Å²): 129,90,84,69,78,74,84,90,62,66,54,51,76,84,37,36,71,81,61,50,41,56,48,54,52,51,45,43,74,72,65,44,44,65,47,78,48,77,46,60,85,42,79,85,37,33,76,76,39,38,65,62,53,50,46,58,74,75,27,30,36,39,45,77,48,38,41,81,81,36,42,39,37,33,29,34,68,50,39,76,35,88,61,88,70,92,71,60,94,71,44,34,82,64,71,39,78,42,47,81,28,35,28,39,42,30,27,27,59,76,40,44,64,47,34,26,48,29,92,56,34,60,72,54,27,20,66,37,39,35,39,37,32,36,31,22,78,33,77,30,96,53,44,51,42,82,40,44,32,35,36,52,99,92,42,79,46,18,46,49,64,86,63,91,42,24,39,52,72,76,54,39,51,45,73,48,56,66,59,39,29,38,53,38,44,42,38,24,46,33,42,56,81,49,70,69,46,78,30,43,31,35,42,35,34,19,41,82,87,66,47,78,36,70,70,63,44,76,52,50,63,32,38,32,93